Protein AF-A0A383V7M4-F1 (afdb_monomer)

Structure (mmCIF, N/CA/C/O backbone):
data_AF-A0A383V7M4-F1
#
_entry.id   AF-A0A383V7M4-F1
#
loop_
_atom_site.group_PDB
_atom_site.id
_atom_site.type_symbol
_atom_site.label_atom_id
_atom_site.label_alt_id
_atom_site.label_comp_id
_atom_site.label_asym_id
_atom_site.label_entity_id
_atom_site.label_seq_id
_atom_site.pdbx_PDB_ins_code
_atom_site.Cartn_x
_atom_site.Cartn_y
_atom_site.Cartn_z
_atom_site.occupancy
_atom_site.B_iso_or_equiv
_atom_site.auth_seq_id
_atom_site.auth_comp_id
_atom_site.auth_asym_id
_atom_site.auth_atom_id
_atom_site.pdbx_PDB_model_num
ATOM 1 N N . MET A 1 1 ? 9.114 -12.547 -59.312 1.00 49.41 1 MET A N 1
ATOM 2 C CA . MET A 1 1 ? 8.170 -13.626 -59.670 1.00 49.41 1 MET A CA 1
ATOM 3 C C . MET A 1 1 ? 8.653 -14.901 -58.997 1.00 49.41 1 MET A C 1
ATOM 5 O O . MET A 1 1 ? 9.829 -15.185 -59.150 1.00 49.41 1 MET A O 1
ATOM 9 N N . HIS A 1 2 ? 7.753 -15.608 -58.295 1.00 48.38 2 HIS A N 1
ATOM 10 C CA . HIS A 1 2 ? 7.959 -16.879 -57.560 1.00 48.38 2 HIS A CA 1
ATOM 11 C C . HIS A 1 2 ? 8.750 -16.694 -56.243 1.00 48.38 2 HIS A C 1
ATOM 13 O O . HIS A 1 2 ? 9.823 -16.117 -56.256 1.00 48.38 2 HIS A O 1
ATOM 19 N N . SER A 1 3 ? 8.261 -17.035 -55.049 1.00 57.56 3 SER A N 1
ATOM 20 C CA . SER A 1 3 ? 7.418 -18.175 -54.692 1.00 57.56 3 SER A CA 1
ATOM 21 C C . SER A 1 3 ? 6.367 -17.816 -53.641 1.00 57.56 3 SER A C 1
ATOM 23 O O . SER A 1 3 ? 6.667 -17.323 -52.557 1.00 57.56 3 SER A O 1
ATOM 25 N N . GLN A 1 4 ? 5.122 -18.107 -53.999 1.00 51.50 4 GLN A N 1
ATOM 26 C CA . GLN A 1 4 ? 4.011 -18.329 -53.090 1.00 51.50 4 GLN A CA 1
ATOM 27 C C . GLN A 1 4 ? 3.994 -19.807 -52.646 1.00 51.50 4 GLN A C 1
ATOM 29 O O . GLN A 1 4 ? 4.469 -20.667 -53.381 1.00 51.50 4 GLN A O 1
ATOM 34 N N . GLN A 1 5 ? 3.312 -20.055 -51.523 1.00 52.38 5 GLN A N 1
ATOM 35 C CA . GLN A 1 5 ? 2.615 -21.296 -51.135 1.00 52.38 5 GLN A CA 1
ATOM 36 C C . GLN A 1 5 ? 3.375 -22.443 -50.442 1.00 52.38 5 GLN A C 1
ATOM 38 O O . GLN A 1 5 ? 4.053 -23.252 -51.062 1.00 52.38 5 GLN A O 1
ATOM 43 N N . LEU A 1 6 ? 3.080 -22.555 -49.142 1.00 55.88 6 LEU A N 1
ATOM 44 C CA . LEU A 1 6 ? 2.851 -23.767 -48.331 1.00 55.88 6 LEU A CA 1
ATOM 45 C C . LEU A 1 6 ? 2.309 -23.222 -46.986 1.00 55.88 6 LEU A C 1
ATOM 47 O O . LEU A 1 6 ? 3.082 -22.711 -46.188 1.00 55.88 6 LEU A O 1
ATOM 51 N N . LEU A 1 7 ? 1.010 -23.003 -46.730 1.00 47.97 7 LEU A N 1
ATOM 52 C CA . LEU A 1 7 ? -0.135 -23.926 -46.698 1.00 47.97 7 LEU A CA 1
ATOM 53 C C . LEU A 1 7 ? 0.239 -25.289 -46.094 1.00 47.97 7 LEU A C 1
ATOM 55 O O . LEU A 1 7 ? 0.841 -26.101 -46.777 1.00 47.97 7 LEU A O 1
ATOM 59 N N . GLN A 1 8 ? -0.140 -25.552 -44.837 1.00 47.94 8 GLN A N 1
ATOM 60 C CA . GLN A 1 8 ? -1.271 -26.434 -44.495 1.00 47.94 8 GLN A CA 1
ATOM 61 C C . GLN A 1 8 ? -1.310 -26.809 -42.991 1.00 47.94 8 GLN A C 1
ATOM 63 O O . GLN A 1 8 ? -0.383 -27.388 -42.442 1.00 47.94 8 GLN A O 1
ATOM 68 N N . HIS A 1 9 ? -2.448 -26.472 -42.375 1.00 43.09 9 HIS A N 1
ATOM 69 C CA . HIS A 1 9 ? -3.274 -27.265 -41.449 1.00 43.09 9 HIS A CA 1
ATOM 70 C C . HIS A 1 9 ? -2.661 -28.077 -40.284 1.00 43.09 9 HIS A C 1
ATOM 72 O O . HIS A 1 9 ? -2.130 -29.163 -40.471 1.00 43.09 9 HIS A O 1
ATOM 78 N N . ALA A 1 10 ? -3.021 -27.669 -39.061 1.00 48.41 10 ALA A N 1
ATOM 79 C CA . ALA A 1 10 ? -3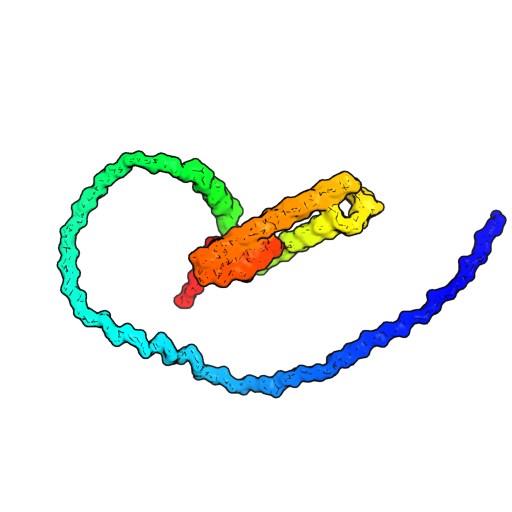.480 -28.560 -37.982 1.00 48.41 10 ALA A CA 1
ATOM 80 C C . ALA A 1 10 ? -4.447 -27.736 -37.102 1.00 48.41 10 ALA A C 1
ATOM 82 O O . ALA A 1 10 ? -4.028 -26.816 -36.413 1.00 48.41 10 ALA A O 1
ATOM 83 N N . SER A 1 11 ? -5.766 -27.757 -37.313 1.00 45.75 11 SER A N 1
ATOM 84 C CA . SER A 1 11 ? -6.738 -28.823 -37.021 1.00 45.75 11 SER A CA 1
ATOM 85 C C . SER A 1 11 ? -6.785 -29.245 -35.547 1.00 45.75 11 SER A C 1
ATOM 87 O O . SER A 1 11 ? -6.048 -30.121 -35.116 1.00 45.75 11 SER A O 1
ATOM 89 N N . LEU A 1 12 ? -7.737 -28.624 -34.840 1.00 48.88 12 LEU A N 1
ATOM 90 C CA . LEU A 1 12 ? -8.708 -29.235 -33.922 1.00 48.88 12 LEU A CA 1
ATOM 91 C C . LEU A 1 12 ? -8.171 -30.127 -32.789 1.00 48.88 12 LEU A C 1
ATOM 93 O O . LEU A 1 12 ? -7.963 -31.323 -32.948 1.00 48.88 12 LEU A O 1
ATOM 97 N N . GLY A 1 13 ? -8.140 -29.545 -31.589 1.00 44.34 13 GLY A N 1
ATOM 98 C CA . GLY A 1 13 ? -8.069 -30.257 -30.314 1.00 44.34 13 GLY A CA 1
ATOM 99 C C . GLY A 1 13 ? -8.991 -29.610 -29.284 1.00 44.34 13 GLY A C 1
ATOM 100 O O . GLY A 1 13 ? -8.535 -29.094 -28.271 1.00 44.34 13 GLY A O 1
ATOM 101 N N . GLY A 1 14 ? -10.292 -29.566 -29.579 1.00 50.94 14 GLY A N 1
ATOM 102 C CA . GLY A 1 14 ? -11.309 -29.177 -28.610 1.00 50.94 14 GLY A CA 1
ATOM 103 C C . GLY A 1 14 ? -11.521 -30.288 -27.586 1.00 50.94 14 GLY A C 1
ATOM 104 O O . GLY A 1 14 ? -12.147 -31.297 -27.894 1.00 50.94 14 GLY A O 1
ATOM 105 N N . THR A 1 15 ? -11.063 -30.082 -26.355 1.00 51.00 15 THR A N 1
ATOM 106 C CA . THR A 1 15 ? -11.54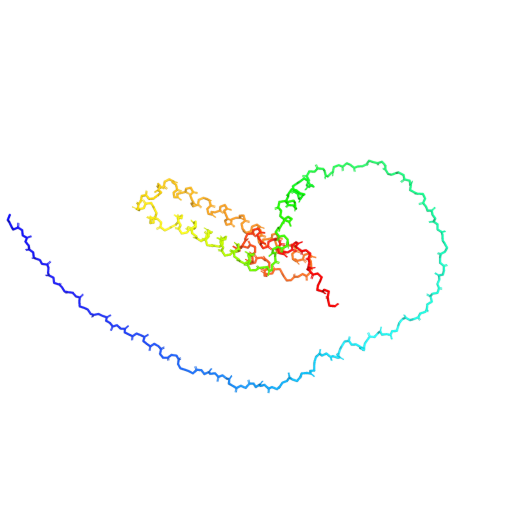8 -30.830 -25.190 1.00 51.00 15 THR A CA 1
ATOM 107 C C . THR A 1 15 ? -12.262 -29.874 -24.253 1.00 51.00 15 THR A C 1
ATOM 109 O O . THR A 1 15 ? -11.668 -29.190 -23.422 1.00 51.00 15 THR A O 1
ATOM 112 N N . SER A 1 16 ? -13.576 -29.840 -24.447 1.00 45.91 16 SER A N 1
ATOM 113 C CA . SER A 1 16 ? -14.574 -29.323 -23.524 1.00 45.91 16 SER A CA 1
ATOM 114 C C . SER A 1 16 ? -14.476 -30.077 -22.194 1.00 45.91 16 SER A C 1
ATOM 116 O O . SER A 1 16 ? -14.907 -31.224 -22.088 1.00 45.91 16 SER A O 1
ATOM 118 N N . LEU A 1 17 ? -13.893 -29.446 -21.175 1.00 48.06 17 LEU A N 1
ATOM 119 C CA . LEU A 1 17 ? -13.967 -29.908 -19.789 1.00 48.06 17 LEU A CA 1
ATOM 120 C C . LEU A 1 17 ? -15.090 -29.150 -19.078 1.00 48.06 17 LEU A C 1
ATOM 122 O O . LEU A 1 17 ? -14.868 -28.284 -18.236 1.00 48.06 17 LEU A O 1
ATOM 126 N N . THR A 1 18 ? -16.334 -29.485 -19.422 1.00 46.00 18 THR A N 1
ATOM 127 C CA . THR A 1 18 ? -17.495 -29.148 -18.595 1.00 46.00 18 THR A CA 1
ATOM 128 C C . THR A 1 18 ? -17.499 -30.049 -17.362 1.00 46.00 18 THR A C 1
ATOM 130 O O . THR A 1 18 ? -18.128 -31.110 -17.350 1.00 46.00 18 THR A O 1
ATOM 133 N N . CYS A 1 19 ? -16.796 -29.634 -16.310 1.00 44.38 19 CYS A N 1
ATOM 134 C CA . CYS A 1 19 ? -16.954 -30.226 -14.987 1.00 44.38 19 CYS A CA 1
ATOM 135 C C . CYS A 1 19 ? -18.317 -29.813 -14.416 1.00 44.38 19 CYS A C 1
ATOM 137 O O . CYS A 1 19 ? -18.496 -28.730 -13.860 1.00 44.38 19 CYS A O 1
ATOM 139 N N . LYS A 1 20 ? -19.294 -30.712 -14.568 1.00 48.34 20 LYS A N 1
ATOM 140 C CA . LYS A 1 20 ? -20.524 -30.755 -13.774 1.00 48.34 20 LYS A CA 1
ATOM 141 C C . LYS A 1 20 ? -20.155 -30.953 -12.299 1.00 48.34 20 LYS A C 1
ATOM 143 O O . LYS A 1 20 ? -20.115 -32.085 -11.826 1.00 48.34 20 LYS A O 1
ATOM 148 N N . LEU A 1 21 ? -19.943 -29.868 -11.558 1.00 48.81 21 LEU A N 1
ATOM 149 C CA . LEU A 1 21 ? -19.995 -29.908 -10.097 1.00 48.81 21 LEU A CA 1
ATOM 150 C C . LEU A 1 21 ? -21.454 -29.701 -9.672 1.00 48.81 21 LEU A C 1
ATOM 152 O O . LEU A 1 21 ? -21.944 -28.587 -9.502 1.00 48.81 21 LEU A O 1
ATOM 156 N N . LYS A 1 22 ? -22.183 -30.814 -9.612 1.00 48.28 22 LYS A N 1
ATOM 157 C CA . LYS A 1 22 ? -23.537 -30.904 -9.069 1.00 48.28 22 LYS A CA 1
ATOM 158 C C . LYS A 1 22 ? -23.417 -31.459 -7.646 1.00 48.28 22 LYS A C 1
ATOM 160 O O . LYS A 1 22 ? -22.695 -32.428 -7.459 1.00 48.28 22 LYS A O 1
ATOM 165 N N . GLN A 1 23 ? -24.226 -30.912 -6.733 1.00 46.19 23 GLN A N 1
ATOM 166 C CA . GLN A 1 23 ? -24.516 -31.400 -5.368 1.00 46.19 23 GLN A CA 1
ATOM 167 C C . GLN A 1 23 ? -23.463 -31.004 -4.311 1.00 46.19 23 GLN A C 1
ATOM 169 O O . GLN A 1 23 ? -22.275 -31.142 -4.530 1.00 46.19 23 GLN A O 1
ATOM 174 N N . SER A 1 24 ? -23.809 -30.493 -3.128 1.00 44.19 24 SER A N 1
ATOM 175 C CA . SER A 1 24 ? -25.078 -30.523 -2.400 1.00 44.19 24 SER A CA 1
ATOM 176 C C . SER A 1 24 ? -25.169 -29.321 -1.448 1.00 44.19 24 SER A C 1
ATOM 178 O O . SER A 1 24 ? -24.219 -29.003 -0.739 1.00 44.19 24 SER A O 1
ATOM 180 N N . LEU A 1 25 ? -26.322 -28.645 -1.444 1.00 49.50 25 LEU A N 1
ATOM 181 C CA . LEU A 1 25 ? -26.707 -27.718 -0.380 1.00 49.50 25 LEU A CA 1
ATOM 182 C C . LEU A 1 25 ? -27.212 -28.536 0.820 1.00 49.50 25 LEU A C 1
ATOM 184 O O . LEU A 1 25 ? -28.209 -29.247 0.658 1.00 49.50 25 LEU A O 1
ATOM 188 N N . PRO A 1 26 ? -26.653 -28.378 2.028 1.00 55.69 26 PRO A N 1
ATOM 189 C CA . PRO A 1 26 ? -27.382 -28.699 3.243 1.00 55.69 26 PRO A CA 1
ATOM 190 C C . PRO A 1 26 ? -28.413 -27.594 3.533 1.00 55.69 26 PRO A C 1
ATOM 192 O O . PRO A 1 26 ? -28.076 -26.472 3.904 1.00 55.69 26 PRO A O 1
ATOM 195 N N . LYS A 1 27 ? -29.698 -27.925 3.359 1.00 51.47 27 LYS A N 1
ATOM 196 C CA . LYS A 1 27 ? -30.826 -27.226 3.993 1.00 51.47 27 LYS A CA 1
ATOM 197 C C . LYS A 1 27 ? -31.059 -27.843 5.376 1.00 51.47 27 LYS A C 1
ATOM 199 O O . LYS A 1 27 ? -31.596 -28.941 5.439 1.00 51.47 27 LYS A O 1
ATOM 204 N N . ALA A 1 28 ? -30.680 -27.138 6.442 1.00 46.06 28 ALA A N 1
ATOM 205 C CA . ALA A 1 28 ? -31.204 -27.237 7.818 1.00 46.06 28 ALA A CA 1
ATOM 206 C C . ALA A 1 28 ? -30.350 -26.310 8.710 1.00 46.06 28 ALA A C 1
ATOM 208 O O . ALA A 1 28 ? -29.132 -26.357 8.625 1.00 46.06 28 ALA A O 1
ATOM 209 N N . GLY A 1 29 ? -30.860 -25.436 9.571 1.00 45.53 29 GLY A N 1
ATOM 210 C CA . GLY A 1 29 ? -32.229 -25.151 9.951 1.00 45.53 29 GLY A CA 1
ATOM 211 C C . GLY A 1 29 ? -32.288 -23.801 10.670 1.00 45.53 29 GLY A C 1
ATOM 212 O O . GLY A 1 29 ? -31.394 -23.422 11.426 1.00 45.53 29 GLY A O 1
ATOM 213 N N . THR A 1 30 ? -33.363 -23.072 10.408 1.00 53.50 30 THR A N 1
ATOM 214 C CA . THR A 1 30 ? -33.791 -21.907 11.174 1.00 53.50 30 THR A CA 1
ATOM 215 C C . THR A 1 30 ? -34.513 -22.413 12.417 1.00 53.50 30 THR A C 1
ATOM 217 O O . THR A 1 30 ? -35.693 -22.707 12.323 1.00 53.50 30 THR A O 1
ATOM 220 N N . THR A 1 31 ? -33.812 -22.532 13.549 1.00 50.41 31 THR A N 1
ATOM 221 C CA . THR A 1 31 ? -34.388 -22.487 14.913 1.00 50.41 31 THR A CA 1
ATOM 222 C C . THR A 1 31 ? -33.285 -22.639 15.962 1.00 50.41 31 THR A C 1
ATOM 224 O O . THR A 1 31 ? -32.945 -23.747 16.361 1.00 50.41 31 THR A O 1
ATOM 227 N N . ALA A 1 32 ? -32.740 -21.516 16.421 1.00 43.19 32 ALA A N 1
ATOM 228 C CA . ALA A 1 32 ? -32.157 -21.346 17.755 1.00 43.19 32 ALA A CA 1
ATOM 229 C C . ALA A 1 32 ? -32.056 -19.828 17.987 1.00 43.19 32 ALA A C 1
ATOM 231 O O . ALA A 1 32 ? -31.067 -19.185 17.660 1.00 43.19 32 ALA A O 1
ATOM 232 N N . VAL A 1 33 ? -33.166 -19.152 18.276 1.00 46.31 33 VAL A N 1
ATOM 233 C CA . VAL A 1 33 ? -33.690 -19.044 19.646 1.00 46.31 33 VAL A CA 1
ATOM 234 C C . VAL A 1 33 ? -32.574 -18.634 20.616 1.00 46.31 33 VAL A C 1
ATOM 236 O O . VAL A 1 33 ? -31.974 -19.442 21.308 1.00 46.31 33 VAL A O 1
ATOM 239 N N . HIS A 1 34 ? -32.279 -17.338 20.634 1.00 47.75 34 HIS A N 1
ATOM 240 C CA . HIS A 1 34 ? -32.618 -16.523 21.800 1.00 47.75 34 HIS A CA 1
ATOM 241 C C . HIS A 1 34 ? -32.234 -17.089 23.188 1.00 47.75 34 HIS A C 1
ATOM 243 O O . HIS A 1 34 ? -33.075 -17.107 24.073 1.00 47.75 34 HIS A O 1
ATOM 249 N N . GLN A 1 35 ? -30.987 -17.521 23.422 1.00 46.22 35 GLN A N 1
ATOM 250 C CA . GLN A 1 35 ? -30.483 -17.784 24.787 1.00 46.22 35 GLN A CA 1
ATOM 251 C C . GLN A 1 35 ? -28.964 -17.582 24.932 1.00 46.22 35 GLN A C 1
ATOM 253 O O . GLN A 1 35 ? -28.227 -18.496 25.292 1.00 46.22 35 GLN A O 1
ATOM 258 N N . ARG A 1 36 ? -28.457 -16.365 24.698 1.00 42.59 36 ARG A N 1
ATOM 259 C CA . ARG A 1 36 ? -27.116 -15.990 25.204 1.00 42.59 36 ARG A CA 1
ATOM 260 C C . ARG A 1 36 ? -26.988 -14.565 25.740 1.00 42.59 36 ARG A C 1
ATOM 262 O O . ARG A 1 36 ? -25.892 -14.087 25.993 1.00 42.59 36 ARG A O 1
ATOM 269 N N . THR A 1 37 ? -28.117 -13.938 26.037 1.00 47.34 37 THR A N 1
ATOM 270 C CA . THR A 1 37 ? -28.240 -12.750 26.885 1.00 47.34 37 THR A CA 1
ATOM 271 C C . THR A 1 37 ? -28.934 -13.176 28.175 1.00 47.34 37 THR A C 1
ATOM 273 O O . THR A 1 37 ? -30.157 -13.143 28.215 1.00 47.34 37 THR A O 1
ATOM 276 N N . ARG A 1 38 ? -28.180 -13.647 29.191 1.00 45.78 38 ARG A N 1
ATOM 277 C CA . ARG A 1 38 ? -28.577 -13.689 30.634 1.00 45.78 38 ARG A CA 1
ATOM 278 C C . ARG A 1 38 ? -27.656 -14.484 31.583 1.00 45.78 38 ARG A C 1
ATOM 280 O O . ARG A 1 38 ? -28.046 -14.712 32.719 1.00 45.78 38 ARG A O 1
ATOM 287 N N . ALA A 1 39 ? -26.435 -14.861 31.196 1.00 42.00 39 ALA A N 1
ATOM 288 C CA . ALA A 1 39 ? -25.557 -15.672 32.061 1.00 42.00 39 ALA A CA 1
ATOM 289 C C . ALA A 1 39 ? -24.265 -14.979 32.545 1.00 42.00 39 ALA A C 1
ATOM 291 O O . ALA A 1 39 ? -23.331 -15.662 32.939 1.00 42.00 39 ALA A O 1
ATOM 292 N N . VAL A 1 40 ? -24.204 -13.639 32.559 1.00 44.56 40 VAL A N 1
ATOM 293 C CA . VAL A 1 40 ? -23.159 -12.883 33.295 1.00 44.56 40 VAL A CA 1
ATOM 294 C C . VAL A 1 40 ? -23.778 -11.650 33.970 1.00 44.56 40 VAL A C 1
ATOM 296 O O . VAL A 1 40 ? -23.295 -10.530 33.857 1.00 44.56 40 VAL A O 1
ATOM 299 N N . ARG A 1 41 ? -24.928 -11.835 34.631 1.00 46.75 41 ARG A N 1
ATOM 300 C CA . ARG A 1 41 ? -25.561 -10.793 35.466 1.00 46.75 41 ARG A CA 1
ATOM 301 C C . ARG A 1 41 ? -25.899 -11.262 36.881 1.00 46.75 41 ARG A C 1
ATOM 303 O O . ARG A 1 41 ? -26.668 -10.608 37.570 1.00 46.75 41 ARG A O 1
ATOM 310 N N . VAL A 1 42 ? -25.327 -12.383 37.318 1.00 46.03 42 VAL A N 1
ATOM 311 C CA . VAL A 1 42 ? -25.504 -12.904 38.681 1.00 46.03 42 VAL A CA 1
ATOM 312 C C . VAL A 1 42 ? -24.178 -13.484 39.167 1.00 46.03 42 VAL A C 1
ATOM 314 O O . VAL A 1 42 ? -24.019 -14.686 39.329 1.00 46.03 42 VAL A O 1
ATOM 317 N N . ALA A 1 43 ? -23.186 -12.618 39.345 1.00 42.75 43 ALA A N 1
ATOM 318 C CA . ALA A 1 43 ? -22.040 -12.915 40.190 1.00 42.75 43 ALA A CA 1
ATOM 319 C C . ALA A 1 43 ? -21.487 -11.597 40.737 1.00 42.75 43 ALA A C 1
ATOM 321 O O . ALA A 1 43 ? -20.961 -10.776 39.993 1.00 42.75 43 ALA A O 1
ATOM 322 N N . ALA A 1 44 ? -21.619 -11.441 42.053 1.00 44.12 44 ALA A N 1
ATOM 323 C CA . ALA A 1 44 ? -20.915 -10.474 42.890 1.00 44.12 44 ALA A CA 1
ATOM 324 C C . ALA A 1 44 ? -21.405 -9.013 42.887 1.00 44.12 44 ALA A C 1
ATOM 326 O O . ALA A 1 44 ? -20.622 -8.070 42.949 1.00 44.12 44 ALA A O 1
ATOM 327 N N . GLU A 1 45 ? -22.719 -8.832 43.022 1.00 45.53 45 GLU A N 1
ATOM 328 C CA . GLU A 1 45 ? -23.245 -7.807 43.929 1.00 45.53 45 GLU A CA 1
ATOM 329 C C . GLU A 1 45 ? -22.978 -8.266 45.374 1.00 45.53 45 GLU A C 1
ATOM 331 O O . GLU A 1 45 ? -23.754 -9.041 45.930 1.00 45.53 45 GLU A O 1
ATOM 336 N N . LYS A 1 46 ? -21.834 -7.876 45.961 1.00 48.59 46 LYS A N 1
ATOM 337 C CA . LYS A 1 46 ? -21.608 -7.906 47.423 1.00 48.59 46 LYS A CA 1
ATOM 338 C C . LYS A 1 46 ? -20.313 -7.202 47.855 1.00 48.59 46 LYS A C 1
ATOM 340 O O . LYS A 1 46 ? -19.431 -7.828 48.421 1.00 48.59 46 LYS A O 1
ATOM 345 N N . VAL A 1 47 ? -20.215 -5.885 47.673 1.00 44.41 47 VAL A N 1
ATOM 346 C CA . VAL A 1 47 ? -19.385 -5.051 48.566 1.00 44.41 47 VAL A CA 1
ATOM 347 C C . VAL A 1 47 ? -20.089 -3.710 48.752 1.00 44.41 47 VAL A C 1
ATOM 349 O O . VAL A 1 47 ? -19.961 -2.795 47.944 1.00 44.41 47 VAL A O 1
ATOM 352 N N . LYS A 1 48 ? -20.880 -3.613 49.821 1.00 43.56 48 LYS A N 1
ATOM 353 C CA . LYS A 1 48 ? -21.457 -2.362 50.309 1.00 43.56 48 LYS A CA 1
ATOM 354 C C . LYS A 1 48 ? -20.882 -2.099 51.702 1.00 43.56 48 LYS A C 1
ATOM 356 O O . LYS A 1 48 ? -20.948 -2.969 52.561 1.00 43.56 48 LYS A O 1
ATOM 361 N N . VAL A 1 49 ? -20.454 -0.852 51.892 1.00 45.47 49 VAL A N 1
ATOM 362 C CA . VAL A 1 49 ? -20.314 -0.115 53.162 1.00 45.47 49 VAL A CA 1
ATOM 363 C C . VAL A 1 49 ? -19.049 -0.349 53.995 1.00 45.47 49 VAL A C 1
ATOM 365 O O . VAL A 1 49 ? -18.955 -1.272 54.793 1.00 45.47 49 VAL A O 1
ATOM 368 N N . THR A 1 50 ? -18.129 0.611 53.920 1.00 43.44 50 THR A N 1
ATOM 369 C CA . THR A 1 50 ? -17.778 1.575 54.996 1.00 43.44 50 THR A CA 1
ATOM 370 C C . THR A 1 50 ? -16.749 2.540 54.373 1.00 43.44 50 THR A C 1
ATOM 372 O O . THR A 1 50 ? -15.825 2.107 53.705 1.00 43.44 50 THR A O 1
ATOM 375 N N . GLY A 1 51 ? -16.920 3.861 54.341 1.00 43.03 51 GLY A N 1
ATOM 376 C CA . GLY A 1 51 ? -17.189 4.731 55.477 1.00 43.03 51 GLY A CA 1
ATOM 377 C C . GLY A 1 51 ? -15.864 5.253 56.042 1.00 43.03 51 GLY A C 1
ATOM 378 O O . GLY A 1 51 ? -15.484 4.842 57.128 1.00 43.03 51 GLY A O 1
ATOM 379 N N . ALA A 1 52 ? -15.148 6.122 55.316 1.00 42.62 52 ALA A N 1
ATOM 380 C CA . ALA A 1 52 ? -14.017 6.868 55.872 1.00 42.62 52 ALA A CA 1
ATOM 381 C C . ALA A 1 52 ? -13.830 8.210 55.151 1.00 42.62 52 ALA A C 1
ATOM 383 O O . ALA A 1 52 ? -13.254 8.313 54.070 1.00 42.62 52 ALA A O 1
ATOM 384 N N . THR A 1 53 ? -14.346 9.248 55.797 1.00 44.12 53 THR A N 1
ATOM 385 C CA . THR A 1 53 ? -14.051 10.659 55.569 1.00 44.12 53 THR A CA 1
ATOM 386 C C . THR A 1 53 ? -12.552 10.900 55.766 1.00 44.12 53 THR A C 1
ATOM 388 O O . THR A 1 53 ? -12.079 10.881 56.900 1.00 44.12 53 THR A O 1
ATOM 391 N N . VAL A 1 54 ? -11.796 11.155 54.693 1.00 45.62 54 VAL A N 1
ATOM 392 C CA . VAL A 1 54 ? -10.410 11.639 54.800 1.00 45.62 54 VAL A CA 1
ATOM 393 C C . VAL A 1 54 ? -10.351 13.102 54.388 1.00 45.62 54 VAL A C 1
ATOM 395 O O . VAL A 1 54 ? -10.616 13.503 53.258 1.00 45.62 54 VAL A O 1
ATOM 398 N N . LYS A 1 55 ? -10.033 13.893 55.405 1.00 43.81 55 LYS A N 1
ATOM 399 C CA . LYS A 1 55 ? -9.864 15.335 55.447 1.00 43.81 55 LYS A CA 1
ATOM 400 C C . LYS A 1 55 ? -8.525 15.702 54.794 1.00 43.81 55 LYS A C 1
ATOM 402 O O . LYS A 1 55 ? -7.494 15.182 55.194 1.00 43.81 55 LYS A O 1
ATOM 407 N N . SER A 1 56 ? -8.573 16.629 53.838 1.00 46.94 56 SER A N 1
ATOM 408 C CA . SER A 1 56 ? -7.583 17.685 53.568 1.00 46.94 56 SER A CA 1
ATOM 409 C C . SER A 1 56 ? -6.098 17.373 53.808 1.00 46.94 56 SER A C 1
ATOM 411 O O . SER A 1 56 ? -5.636 17.409 54.944 1.00 46.94 56 SER A O 1
ATOM 413 N N . THR A 1 57 ? -5.293 17.342 52.742 1.00 48.62 57 THR A N 1
ATOM 414 C CA . THR A 1 57 ? -3.974 18.000 52.771 1.00 48.62 57 THR A CA 1
ATOM 415 C C . THR A 1 57 ? -3.647 18.562 51.390 1.00 48.62 57 THR A C 1
ATOM 417 O O . THR A 1 57 ? -3.342 17.848 50.439 1.00 48.62 57 THR A O 1
ATOM 420 N N . ARG A 1 58 ? -3.763 19.886 51.297 1.00 49.50 58 ARG A N 1
ATOM 421 C CA . ARG A 1 58 ? -3.304 20.731 50.199 1.00 49.50 58 ARG A CA 1
ATOM 422 C C . ARG A 1 58 ? -1.77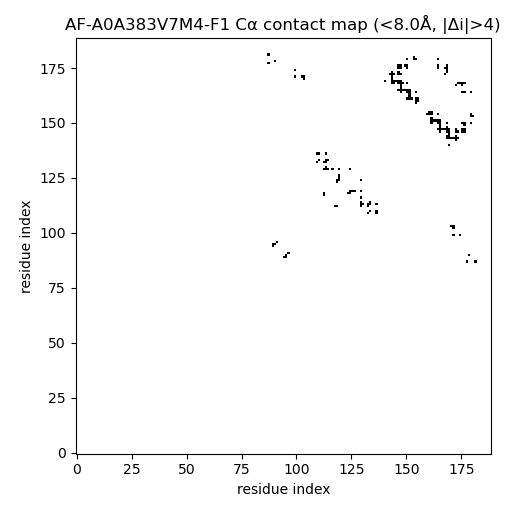6 20.774 50.280 1.00 49.50 58 ARG A C 1
ATOM 424 O O . ARG A 1 58 ? -1.231 21.550 51.057 1.00 49.50 58 ARG A O 1
ATOM 431 N N . THR A 1 59 ? -1.098 19.909 49.533 1.00 49.16 59 THR A N 1
ATOM 432 C CA . THR A 1 59 ? 0.370 19.892 49.477 1.00 49.16 59 THR A CA 1
ATOM 433 C C . THR A 1 59 ? 0.841 20.726 48.296 1.00 49.16 59 THR A C 1
ATOM 435 O O . THR A 1 59 ? 0.508 20.451 47.145 1.00 49.16 59 THR A O 1
ATOM 438 N N . SER A 1 60 ? 1.598 21.767 48.631 1.00 45.22 60 SER A N 1
ATOM 439 C CA . SER A 1 60 ? 2.384 22.636 47.765 1.00 45.22 60 SER A CA 1
ATOM 440 C C . SER A 1 60 ? 2.884 21.972 46.484 1.00 45.22 60 SER A C 1
ATOM 442 O O . SER A 1 60 ? 3.668 21.023 46.527 1.00 45.22 60 SER A O 1
ATOM 444 N N . GLN A 1 61 ? 2.536 22.578 45.347 1.00 43.62 61 GLN A N 1
ATOM 445 C CA . GLN A 1 61 ? 3.343 22.517 44.133 1.00 43.62 61 GLN A CA 1
ATOM 446 C C . GLN A 1 61 ? 4.718 23.121 44.444 1.00 43.62 61 GLN A C 1
ATOM 448 O O . GLN A 1 61 ? 4.926 24.331 44.398 1.00 43.62 61 GLN A O 1
ATOM 453 N N . LYS A 1 62 ? 5.653 22.250 44.822 1.00 49.88 62 LYS A N 1
ATOM 454 C CA . LYS A 1 62 ? 7.081 22.535 44.848 1.00 49.88 62 LYS A CA 1
ATOM 455 C C . LYS A 1 62 ? 7.603 22.300 43.436 1.00 49.88 62 LYS A C 1
ATOM 457 O O . LYS A 1 62 ? 7.495 21.196 42.909 1.00 49.88 62 LYS A O 1
ATOM 462 N N . ALA A 1 63 ? 8.122 23.369 42.844 1.00 47.69 63 ALA A N 1
ATOM 463 C CA . ALA A 1 63 ? 8.807 23.381 41.564 1.00 47.69 63 ALA A CA 1
ATOM 464 C C . ALA A 1 63 ? 9.788 22.202 41.433 1.00 47.69 63 ALA A C 1
ATOM 466 O O . ALA A 1 63 ? 10.651 22.014 42.293 1.00 47.69 63 ALA A O 1
ATOM 467 N N . GLN A 1 64 ? 9.664 21.440 40.345 1.00 40.47 64 GLN A N 1
ATOM 468 C CA . GLN A 1 64 ? 10.742 20.585 39.860 1.00 40.47 64 GLN A CA 1
ATOM 469 C C . GLN A 1 64 ? 11.601 21.383 38.870 1.00 40.47 64 GLN A C 1
ATOM 471 O O . GLN A 1 64 ? 11.075 21.854 37.859 1.00 40.47 64 GLN A O 1
ATOM 476 N N . PRO A 1 65 ? 12.912 21.529 39.126 1.00 50.03 65 PRO A N 1
ATOM 477 C CA . PRO A 1 65 ? 13.874 21.939 38.121 1.00 50.03 65 PRO A CA 1
ATOM 478 C C . PRO A 1 65 ? 14.403 20.707 37.365 1.00 50.03 65 PRO A C 1
ATOM 480 O O . PRO A 1 65 ? 14.793 19.719 37.976 1.00 50.03 65 PRO A O 1
ATOM 483 N N . GLY A 1 66 ? 14.449 20.812 36.035 1.00 50.41 66 GLY A N 1
ATOM 484 C CA . GLY A 1 66 ? 15.473 20.197 35.180 1.00 50.41 66 GLY A CA 1
ATOM 485 C C . GLY A 1 66 ? 15.513 18.669 35.027 1.00 50.41 66 GLY A C 1
ATOM 486 O O . GLY A 1 66 ? 16.111 17.963 35.826 1.00 50.41 66 GLY A O 1
ATOM 487 N N . SER A 1 67 ? 15.031 18.181 33.886 1.00 41.47 67 SER A N 1
ATOM 488 C CA . SER A 1 67 ? 15.734 17.231 32.997 1.00 41.47 67 SER A CA 1
ATOM 489 C C . SER A 1 67 ? 14.929 17.214 31.688 1.00 41.47 67 SER A C 1
ATOM 491 O O . SER A 1 67 ? 13.719 17.048 31.699 1.00 41.47 67 SER A O 1
ATOM 493 N N . GLY A 1 68 ? 15.456 17.656 30.550 1.00 41.50 68 GLY A N 1
ATOM 494 C CA . GLY A 1 68 ? 16.588 17.043 29.873 1.00 41.50 68 GLY A CA 1
ATOM 495 C C . GLY A 1 68 ? 16.047 16.017 28.872 1.00 41.50 68 GLY A C 1
ATOM 496 O O . GLY A 1 68 ? 15.629 14.938 29.267 1.00 41.50 68 GLY A O 1
ATOM 497 N N . SER A 1 69 ? 16.061 16.383 27.585 1.00 44.25 69 SER A N 1
ATOM 498 C CA . SER A 1 69 ? 15.953 15.510 26.399 1.00 44.25 69 SER A CA 1
ATOM 499 C C . SER A 1 69 ? 14.668 14.687 26.167 1.00 44.25 69 SER A C 1
ATOM 501 O O . SER A 1 69 ? 14.573 13.533 26.566 1.00 44.25 69 SER A O 1
ATOM 503 N N . SER A 1 70 ? 13.736 15.226 25.369 1.00 43.94 70 SER A N 1
ATOM 504 C CA . SER A 1 70 ? 12.904 14.441 24.421 1.00 43.94 70 SER A CA 1
ATOM 505 C C . SER A 1 70 ? 12.269 15.333 23.333 1.00 43.94 70 SER A C 1
ATOM 507 O O . SER A 1 70 ? 11.108 15.204 22.965 1.00 43.94 70 SER A O 1
ATOM 509 N N . SER A 1 71 ? 13.030 16.288 22.794 1.00 42.62 71 SER A N 1
ATOM 510 C CA . SER A 1 71 ? 12.540 17.325 21.871 1.00 42.62 71 SER A CA 1
ATOM 511 C C . SER A 1 71 ? 12.769 17.016 20.382 1.00 42.62 71 SER A C 1
ATOM 513 O O . SER A 1 71 ? 13.056 17.926 19.607 1.00 42.62 71 SER A O 1
ATOM 515 N N . SER A 1 72 ? 12.661 15.754 19.950 1.00 47.84 72 SER A N 1
ATOM 516 C CA . SER A 1 72 ? 12.837 15.413 18.520 1.00 47.84 72 SER A CA 1
ATOM 517 C C . SER A 1 72 ? 11.804 14.450 17.930 1.00 47.84 72 SER A C 1
ATOM 519 O O . SER A 1 72 ? 11.672 14.400 16.712 1.00 47.84 72 SER A O 1
ATOM 521 N N . SER A 1 73 ? 11.002 13.749 18.737 1.00 50.72 73 SER A N 1
ATOM 522 C CA . SER A 1 73 ? 9.944 12.849 18.236 1.00 50.72 73 SER A CA 1
ATOM 523 C C . SER A 1 73 ? 8.566 13.516 18.107 1.00 50.72 73 SER A C 1
ATOM 525 O O . SER A 1 73 ? 7.734 13.070 17.316 1.00 50.72 73 SER A O 1
ATOM 527 N N . SER A 1 74 ? 8.323 14.619 18.825 1.00 56.09 74 SER A N 1
ATOM 528 C CA . SER A 1 74 ? 7.046 15.349 18.802 1.00 56.09 74 SER A CA 1
ATOM 529 C C . SER A 1 74 ? 6.786 16.072 17.477 1.00 56.09 74 SER A C 1
ATOM 531 O O . SER A 1 74 ? 5.639 16.173 17.045 1.00 56.09 74 SER A O 1
ATOM 533 N N . GLY A 1 75 ? 7.838 16.526 16.790 1.00 62.44 75 GLY A N 1
ATOM 534 C CA . GLY A 1 75 ? 7.719 17.210 15.501 1.00 62.44 75 GLY A CA 1
ATOM 535 C C . GLY A 1 75 ? 7.158 16.297 14.413 1.00 62.44 75 GLY A C 1
ATOM 536 O O . GLY A 1 75 ? 6.169 16.647 13.773 1.00 62.44 75 GLY A O 1
ATOM 537 N N . VAL A 1 76 ? 7.737 15.101 14.269 1.00 64.75 76 VAL A N 1
ATOM 538 C CA . VAL A 1 76 ? 7.345 14.126 13.242 1.00 64.75 76 VAL A CA 1
ATOM 539 C C . VAL A 1 76 ? 5.933 13.617 13.512 1.00 64.75 76 VAL A C 1
ATOM 541 O O . VAL A 1 76 ? 5.075 13.739 12.647 1.00 64.75 76 VAL A O 1
ATOM 544 N N . LEU A 1 77 ? 5.639 13.157 14.732 1.00 62.56 77 LEU A N 1
ATOM 545 C CA . LEU A 1 77 ? 4.292 12.691 15.074 1.00 62.56 77 LEU A CA 1
ATOM 546 C C . LEU A 1 77 ? 3.239 13.801 14.949 1.00 62.56 77 LEU A C 1
ATOM 548 O O . LEU A 1 77 ? 2.145 13.524 14.468 1.00 62.56 77 LEU A O 1
ATOM 552 N N . SER A 1 78 ? 3.548 15.059 15.297 1.00 67.69 78 SER A N 1
ATOM 553 C CA . SER A 1 78 ? 2.591 16.162 15.104 1.00 67.69 78 SER A CA 1
ATOM 554 C C . SER A 1 78 ? 2.401 16.539 13.632 1.00 67.69 78 SER A C 1
ATOM 556 O O . SER A 1 78 ? 1.288 16.880 13.236 1.00 67.69 78 SER A O 1
ATOM 558 N N . ALA A 1 79 ? 3.453 16.450 12.809 1.00 71.25 79 ALA A N 1
ATOM 559 C CA . ALA A 1 79 ? 3.372 16.687 11.371 1.00 71.25 79 ALA A CA 1
ATOM 560 C C . ALA A 1 79 ? 2.547 15.594 10.684 1.00 71.25 79 ALA A C 1
ATOM 562 O O . ALA A 1 79 ? 1.655 15.912 9.901 1.00 71.25 79 ALA A O 1
ATOM 563 N N . PHE A 1 80 ? 2.767 14.329 11.051 1.00 65.94 80 PHE A N 1
ATOM 564 C CA . PHE A 1 80 ? 1.914 13.214 10.646 1.00 65.94 80 PHE A CA 1
ATOM 565 C C . PHE A 1 80 ? 0.468 13.453 11.098 1.00 65.94 80 PHE A C 1
ATOM 567 O O . PHE A 1 80 ? -0.446 13.446 10.283 1.00 65.94 80 PHE A O 1
ATOM 574 N N . ASN A 1 81 ? 0.228 13.793 12.361 1.00 69.00 81 ASN A N 1
ATOM 575 C CA . ASN A 1 81 ? -1.140 14.005 12.829 1.00 69.00 81 ASN A CA 1
ATOM 576 C C . ASN A 1 81 ? -1.844 15.176 12.104 1.00 69.00 81 ASN A C 1
ATOM 578 O O . ASN A 1 81 ? -3.035 15.106 11.818 1.00 69.00 81 ASN A O 1
ATOM 582 N N . LYS A 1 82 ? -1.112 16.233 11.721 1.00 73.50 82 LYS A N 1
ATOM 583 C CA . LYS A 1 82 ? -1.648 17.339 10.906 1.00 73.50 82 LYS A CA 1
ATOM 584 C C . LYS A 1 82 ? -1.935 16.941 9.461 1.00 73.50 82 LYS A C 1
ATOM 586 O O . LYS A 1 82 ? -2.967 17.343 8.933 1.00 73.50 82 LYS A O 1
ATOM 591 N N . LEU A 1 83 ? -1.045 16.174 8.831 1.00 70.12 83 LEU A N 1
ATOM 592 C CA . LEU A 1 83 ? -1.204 15.751 7.438 1.00 70.12 83 LEU A CA 1
ATOM 593 C C . LEU A 1 83 ? -2.403 14.801 7.271 1.00 70.12 83 LEU A C 1
ATOM 595 O O . LEU A 1 83 ? -3.062 14.814 6.237 1.00 70.12 83 LEU A O 1
ATOM 599 N N . TYR A 1 84 ? -2.707 14.019 8.310 1.00 66.25 84 TYR A N 1
ATOM 600 C CA . TYR A 1 84 ? -3.729 12.973 8.267 1.00 66.25 84 TYR A CA 1
ATOM 601 C C . TYR A 1 84 ? -4.997 13.275 9.083 1.00 66.25 84 TYR A C 1
ATOM 603 O O . TYR A 1 84 ? -5.990 12.565 8.952 1.00 66.25 84 TYR A O 1
ATOM 611 N N . SER A 1 85 ? -5.022 14.382 9.829 1.00 70.88 85 SER A N 1
ATOM 612 C CA . SER A 1 85 ? -6.225 14.978 10.431 1.00 70.88 85 SER A CA 1
ATOM 613 C C . SER A 1 85 ? -7.470 14.966 9.518 1.00 70.88 85 SER A C 1
ATOM 615 O O . SER A 1 85 ? -8.514 14.486 9.970 1.00 70.88 85 SER A O 1
ATOM 617 N N . PRO A 1 86 ? -7.406 15.399 8.237 1.00 73.69 86 PRO A N 1
ATOM 618 C CA . PRO A 1 86 ? -8.587 15.387 7.370 1.00 73.69 86 PRO A CA 1
ATOM 619 C C . PRO A 1 86 ? -9.070 13.974 7.020 1.00 73.69 86 PRO A C 1
ATOM 621 O O . PRO A 1 86 ? -10.243 13.795 6.710 1.00 73.69 86 PRO A O 1
ATOM 624 N N . LEU A 1 87 ? -8.199 12.963 7.087 1.00 70.69 87 LEU A N 1
ATOM 625 C CA . LEU A 1 87 ? -8.534 11.584 6.729 1.00 70.69 87 LEU A CA 1
ATOM 626 C C . LEU A 1 87 ? -9.295 10.857 7.842 1.00 70.69 87 LEU A C 1
ATOM 628 O O . LEU A 1 87 ? -10.028 9.918 7.543 1.00 70.69 87 LEU A O 1
ATOM 632 N N . ASN A 1 88 ? -9.205 11.318 9.094 1.00 73.19 88 ASN A N 1
ATOM 633 C CA . ASN A 1 88 ? -9.931 10.712 10.215 1.00 73.19 88 ASN A CA 1
ATOM 634 C C . ASN A 1 88 ? -11.454 10.754 10.022 1.00 73.19 88 ASN A C 1
ATOM 636 O O . ASN A 1 88 ? -12.137 9.806 10.392 1.00 73.19 88 ASN A O 1
ATOM 640 N N . GLY A 1 89 ? -11.982 11.814 9.401 1.00 75.25 89 GLY A N 1
ATOM 641 C CA . GLY A 1 89 ? -13.409 11.917 9.074 1.00 75.25 89 GLY A CA 1
ATOM 642 C C . GLY A 1 89 ? -13.837 11.076 7.867 1.00 75.25 89 GLY A C 1
ATOM 643 O O . GLY A 1 89 ? -15.029 10.918 7.625 1.00 75.25 89 GLY A O 1
ATOM 644 N N . LEU A 1 90 ? -12.879 10.550 7.097 1.00 80.69 90 LEU A N 1
ATOM 645 C CA . LEU A 1 90 ? -13.147 9.726 5.921 1.00 80.69 90 LEU A CA 1
ATOM 646 C C . LEU A 1 90 ? -13.136 8.231 6.249 1.00 80.69 90 LEU A C 1
ATOM 648 O O . LEU A 1 90 ? -13.722 7.461 5.487 1.00 80.69 90 LEU A O 1
ATOM 652 N N . VAL A 1 91 ? -12.504 7.803 7.344 1.00 80.62 91 VAL A N 1
ATOM 653 C CA . VAL A 1 91 ? -12.465 6.386 7.737 1.00 80.62 91 VAL A CA 1
ATOM 654 C C . VAL A 1 91 ? -13.893 5.843 7.861 1.00 80.62 91 VAL A C 1
ATOM 656 O O . VAL A 1 91 ? -14.735 6.418 8.543 1.00 80.62 91 VAL A O 1
ATOM 659 N N . GLY A 1 92 ? -14.178 4.743 7.159 1.00 80.00 92 GLY A N 1
ATOM 660 C CA . GLY A 1 92 ? -15.514 4.133 7.105 1.00 80.00 92 GLY A CA 1
ATOM 661 C C . GLY A 1 92 ? -16.450 4.694 6.025 1.00 80.00 92 GLY A C 1
ATOM 662 O O . GLY A 1 92 ? -17.527 4.142 5.814 1.00 80.00 92 GLY A O 1
ATOM 663 N N . THR A 1 93 ? -16.050 5.736 5.291 1.00 86.62 93 THR A N 1
ATOM 664 C CA . THR A 1 93 ? -16.822 6.249 4.146 1.00 86.62 93 THR 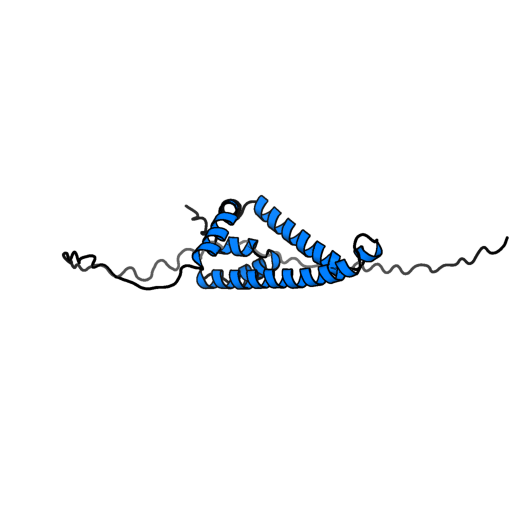A CA 1
ATOM 665 C C . THR A 1 93 ? -16.523 5.470 2.853 1.00 86.62 93 THR A C 1
ATOM 667 O O . THR A 1 93 ? -15.422 4.931 2.694 1.00 86.62 93 THR A O 1
ATOM 670 N N . PRO A 1 94 ? -17.440 5.465 1.862 1.00 87.19 94 PRO A N 1
ATOM 671 C CA . PRO A 1 94 ? -17.173 4.883 0.542 1.00 87.19 94 PRO A CA 1
ATOM 672 C C . PRO A 1 94 ? -15.963 5.508 -0.168 1.00 87.19 94 PRO A C 1
ATOM 674 O O . PRO A 1 94 ? -15.278 4.837 -0.935 1.00 87.19 94 PRO A O 1
ATOM 677 N N . ILE A 1 95 ? -15.670 6.783 0.112 1.00 88.56 95 ILE A N 1
ATOM 678 C CA . ILE A 1 95 ? -14.514 7.496 -0.448 1.00 88.56 95 ILE A CA 1
ATOM 679 C C . ILE A 1 95 ? -13.214 6.862 0.046 1.00 88.56 95 ILE A C 1
ATOM 681 O O . ILE A 1 95 ? -12.298 6.636 -0.740 1.00 88.56 95 ILE A O 1
ATOM 685 N N . TYR A 1 96 ? -13.142 6.529 1.333 1.00 85.94 96 TYR A N 1
ATOM 686 C CA . TYR A 1 96 ? -11.966 5.892 1.914 1.00 85.94 96 TYR A CA 1
ATOM 687 C C . TYR A 1 96 ? -11.732 4.483 1.362 1.00 85.94 96 TYR A C 1
ATOM 689 O O . TYR A 1 96 ? -10.598 4.127 1.047 1.00 85.94 96 TYR A O 1
ATOM 697 N N . PHE A 1 97 ? -12.802 3.718 1.133 1.00 87.81 97 PHE A N 1
ATOM 698 C CA . PHE A 1 97 ? -12.701 2.453 0.403 1.00 87.81 97 PHE A CA 1
ATOM 699 C C . PHE A 1 97 ? -12.192 2.656 -1.035 1.00 87.81 97 PHE A C 1
ATOM 701 O O . PHE A 1 97 ? -11.334 1.911 -1.507 1.00 87.81 97 PHE A O 1
ATOM 708 N N . GLY A 1 98 ? -12.654 3.710 -1.715 1.00 91.31 98 GLY A N 1
ATOM 709 C CA . GLY A 1 98 ? -12.133 4.109 -3.024 1.00 91.31 98 GLY A CA 1
ATOM 710 C C . GLY A 1 98 ? -10.631 4.408 -3.000 1.00 91.31 98 GLY A C 1
ATOM 711 O O . GLY A 1 98 ? -9.907 3.949 -3.880 1.00 91.31 98 GLY A O 1
ATOM 712 N N . LEU A 1 99 ? -10.139 5.102 -1.969 1.00 90.38 99 LEU A N 1
ATOM 713 C CA . LEU A 1 99 ? -8.707 5.375 -1.796 1.00 90.38 99 LEU A CA 1
ATOM 714 C C . LEU A 1 99 ? -7.892 4.089 -1.596 1.00 90.38 99 LEU A C 1
ATOM 716 O O . LEU A 1 99 ? -6.845 3.939 -2.224 1.00 90.38 99 LEU A O 1
ATOM 720 N N . GLN A 1 100 ? -8.389 3.145 -0.790 1.00 89.88 100 GLN A N 1
ATOM 721 C CA . GLN A 1 100 ? -7.757 1.831 -0.612 1.00 89.88 100 GLN A CA 1
ATOM 722 C C . GLN A 1 100 ? -7.665 1.055 -1.935 1.00 89.88 100 GLN A C 1
ATOM 724 O O . GLN A 1 100 ? -6.633 0.454 -2.235 1.00 89.88 100 GLN A O 1
ATOM 729 N N . LEU A 1 101 ? -8.720 1.094 -2.757 1.00 92.56 101 LEU A N 1
ATOM 730 C CA . LEU A 1 101 ? -8.714 0.464 -4.078 1.00 92.56 101 LEU A CA 1
ATOM 731 C C . LEU A 1 101 ? -7.735 1.135 -5.040 1.00 92.56 101 LEU A C 1
ATOM 733 O O . LEU A 1 101 ? -6.990 0.437 -5.723 1.00 92.56 101 LEU A O 1
ATOM 737 N N . VAL A 1 102 ? -7.711 2.468 -5.090 1.00 92.94 102 VAL A N 1
ATOM 738 C CA . VAL A 1 102 ? -6.776 3.216 -5.943 1.00 92.94 102 VAL A CA 1
ATOM 739 C C . VAL A 1 102 ? -5.333 2.894 -5.565 1.00 92.94 102 VAL A C 1
ATOM 741 O O . VAL A 1 102 ? -4.527 2.597 -6.444 1.00 92.94 102 VAL A O 1
ATOM 744 N N . GLU A 1 103 ? -5.006 2.878 -4.272 1.00 91.88 103 GLU A N 1
ATOM 745 C CA . GLU A 1 103 ? -3.672 2.503 -3.800 1.00 91.88 103 GLU A CA 1
ATOM 746 C C . GLU A 1 103 ? -3.298 1.075 -4.220 1.00 91.88 103 GLU A C 1
ATOM 748 O O . GLU A 1 103 ? -2.180 0.835 -4.688 1.00 91.88 103 GLU A O 1
ATOM 753 N N . LEU A 1 104 ? -4.227 0.126 -4.075 1.00 92.19 104 LEU A N 1
ATOM 754 C CA . LEU A 1 104 ? -4.003 -1.264 -4.457 1.00 92.19 104 LEU A CA 1
ATOM 755 C C . LEU A 1 104 ? -3.764 -1.392 -5.966 1.00 92.19 104 LEU A C 1
ATOM 757 O O . LEU A 1 104 ? -2.800 -2.036 -6.373 1.00 92.19 104 LEU A O 1
ATOM 761 N N . VAL A 1 105 ? -4.594 -0.747 -6.789 1.00 95.00 105 VAL A N 1
ATOM 762 C CA . VAL A 1 105 ? -4.469 -0.758 -8.255 1.00 95.00 105 VAL A CA 1
ATOM 763 C C . VAL A 1 105 ? -3.150 -0.132 -8.696 1.00 95.00 105 VAL A C 1
ATOM 765 O O . VAL A 1 105 ? -2.464 -0.710 -9.534 1.00 95.00 105 VAL A O 1
ATOM 768 N N . ILE A 1 106 ? -2.751 0.999 -8.107 1.00 93.12 106 ILE A N 1
ATOM 769 C CA . ILE A 1 106 ? -1.456 1.629 -8.397 1.00 93.12 106 ILE A CA 1
ATOM 770 C C . ILE A 1 106 ? -0.311 0.696 -8.001 1.00 93.12 106 ILE A C 1
ATOM 772 O O . ILE A 1 106 ? 0.610 0.493 -8.785 1.00 93.12 106 ILE A O 1
ATOM 776 N N . THR A 1 107 ? -0.373 0.095 -6.809 1.00 92.69 107 THR A N 1
ATOM 777 C CA . THR A 1 107 ? 0.667 -0.827 -6.327 1.00 92.69 107 THR A CA 1
ATOM 778 C C . THR A 1 107 ? 0.821 -2.011 -7.282 1.00 92.69 107 THR A C 1
ATOM 780 O O . THR A 1 107 ? 1.929 -2.304 -7.723 1.00 92.69 107 THR A O 1
ATOM 783 N N . VAL A 1 108 ? -0.286 -2.665 -7.641 1.00 93.88 108 VAL A N 1
ATOM 784 C CA . VAL A 1 108 ? -0.283 -3.801 -8.572 1.00 93.88 108 VAL A CA 1
ATOM 785 C C . VAL A 1 108 ? 0.181 -3.370 -9.962 1.00 93.88 108 VAL A C 1
ATOM 787 O O . VAL A 1 108 ? 0.984 -4.073 -10.562 1.00 93.88 108 VAL A O 1
ATOM 790 N N . GLY A 1 109 ? -0.248 -2.204 -10.449 1.00 93.12 109 GLY A N 1
ATOM 791 C CA . GLY A 1 109 ? 0.172 -1.666 -11.743 1.00 93.12 109 GLY A CA 1
ATOM 792 C C . GLY A 1 109 ? 1.668 -1.355 -11.812 1.00 93.12 109 GLY A C 1
ATOM 793 O O . GLY A 1 109 ? 2.299 -1.632 -12.824 1.00 93.12 109 GLY A O 1
ATOM 794 N N . ILE A 1 110 ? 2.268 -0.843 -10.733 1.00 92.38 110 ILE A N 1
ATOM 795 C CA . ILE A 1 110 ? 3.723 -0.627 -10.663 1.00 92.38 110 ILE A CA 1
ATOM 796 C C . ILE A 1 110 ? 4.466 -1.967 -10.664 1.00 92.38 110 ILE A C 1
ATOM 798 O O . ILE A 1 110 ? 5.476 -2.103 -11.350 1.00 92.38 110 ILE A O 1
ATOM 802 N N . VAL A 1 111 ? 3.974 -2.959 -9.915 1.00 94.06 111 VAL A N 1
ATOM 803 C CA . VAL A 1 111 ? 4.565 -4.308 -9.894 1.00 94.06 111 VAL A CA 1
ATOM 804 C C . VAL A 1 111 ? 4.485 -4.952 -11.279 1.00 94.06 111 VAL A C 1
ATOM 806 O O . VAL A 1 111 ? 5.482 -5.486 -11.758 1.00 94.06 111 VAL A O 1
ATOM 809 N N . ASP A 1 112 ? 3.334 -4.853 -11.941 1.00 92.81 112 ASP A N 1
ATOM 810 C CA . ASP A 1 112 ? 3.150 -5.316 -13.316 1.00 92.81 112 ASP A CA 1
ATOM 811 C C . ASP A 1 112 ? 4.110 -4.603 -14.277 1.00 92.81 112 ASP A C 1
ATOM 813 O O . ASP A 1 112 ? 4.819 -5.253 -15.048 1.00 92.81 112 ASP A O 1
ATOM 817 N N . ALA A 1 113 ? 4.230 -3.279 -14.162 1.00 90.88 113 ALA A N 1
ATOM 818 C CA . ALA A 1 113 ? 5.137 -2.492 -14.987 1.00 90.88 113 ALA A CA 1
ATOM 819 C C . ALA A 1 113 ? 6.617 -2.846 -14.785 1.00 90.88 113 ALA A C 1
ATOM 821 O O . ALA A 1 113 ? 7.400 -2.777 -15.731 1.00 90.88 113 ALA A O 1
ATOM 822 N N . ALA A 1 114 ? 6.996 -3.249 -13.572 1.00 92.25 114 ALA A N 1
ATOM 823 C CA . ALA A 1 114 ? 8.373 -3.578 -13.224 1.00 92.25 114 ALA A CA 1
ATOM 824 C C . ALA A 1 114 ? 8.810 -4.985 -13.669 1.00 92.25 114 ALA A C 1
ATOM 826 O O . ALA A 1 114 ? 10.002 -5.198 -13.893 1.00 92.25 114 ALA A O 1
ATOM 827 N N . TYR A 1 115 ? 7.882 -5.947 -13.759 1.00 91.50 115 TYR A N 1
ATOM 828 C CA . TYR A 1 115 ? 8.218 -7.364 -13.972 1.00 91.50 115 TYR A CA 1
ATOM 829 C C . TYR A 1 115 ? 7.651 -7.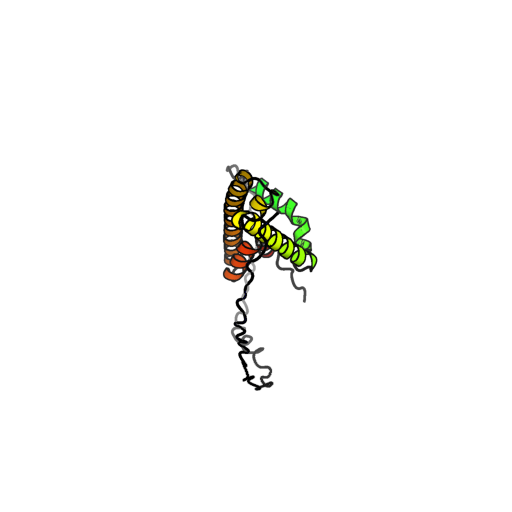991 -15.249 1.00 91.50 115 TYR A C 1
ATOM 831 O O . TYR A 1 115 ? 8.137 -9.046 -15.652 1.00 91.50 115 TYR A O 1
ATOM 839 N N . SER A 1 116 ? 6.653 -7.389 -15.902 1.00 91.19 116 SER A N 1
ATOM 840 C CA . SER A 1 116 ? 6.099 -7.947 -17.148 1.00 91.19 116 SER A CA 1
ATOM 841 C C . SER A 1 116 ? 7.079 -7.861 -18.322 1.00 91.19 116 SER A C 1
ATOM 843 O O . SER A 1 116 ? 7.058 -8.714 -19.206 1.00 91.19 116 SER A O 1
ATOM 845 N N . GLY A 1 117 ? 7.936 -6.834 -18.361 1.00 86.44 117 GLY A N 1
ATOM 846 C CA . GLY A 1 117 ? 8.831 -6.557 -19.492 1.00 86.44 117 GLY A CA 1
ATOM 847 C C . GLY A 1 117 ? 8.110 -6.141 -20.785 1.00 86.44 117 GLY A C 1
ATOM 848 O O . GLY A 1 117 ? 8.759 -5.825 -21.784 1.00 86.44 117 GLY A O 1
ATOM 849 N N . ASP A 1 118 ? 6.775 -6.099 -20.790 1.00 87.62 118 ASP A N 1
ATOM 850 C CA . ASP A 1 118 ? 5.978 -5.686 -21.949 1.00 87.62 118 ASP A CA 1
ATOM 851 C C . ASP A 1 118 ? 6.103 -4.180 -22.198 1.00 87.62 118 ASP A C 1
ATOM 853 O O . ASP A 1 118 ? 6.183 -3.723 -23.340 1.00 87.62 118 ASP A O 1
ATOM 857 N N . TRP A 1 119 ? 6.233 -3.403 -21.125 1.00 88.38 119 TRP A N 1
ATOM 858 C CA . TRP A 1 119 ? 6.381 -1.952 -21.185 1.00 88.38 119 TRP A CA 1
ATOM 859 C C . TRP A 1 119 ? 7.686 -1.514 -21.857 1.00 88.38 119 TRP A C 1
ATOM 861 O O . TRP A 1 119 ? 7.692 -0.528 -22.600 1.00 88.38 119 TRP A O 1
ATOM 871 N N . SER A 1 120 ? 8.782 -2.257 -21.662 1.00 87.38 120 SER A N 1
ATOM 872 C CA . SER A 1 120 ? 10.044 -1.983 -22.356 1.00 87.38 120 SER A CA 1
ATOM 873 C C . SER A 1 120 ? 10.060 -2.520 -23.786 1.00 87.38 120 SER A C 1
ATOM 875 O O . SER A 1 120 ? 10.675 -1.910 -24.660 1.00 87.38 120 SER A O 1
ATOM 877 N N . ARG A 1 121 ? 9.324 -3.604 -24.069 1.00 87.75 121 ARG A N 1
ATOM 878 C CA . ARG A 1 121 ? 9.136 -4.130 -25.434 1.00 87.75 121 ARG A CA 1
ATOM 879 C C . ARG A 1 121 ? 8.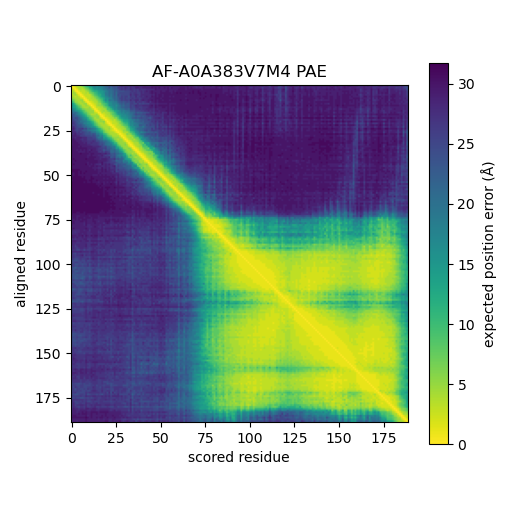332 -3.193 -26.333 1.00 87.75 121 ARG A C 1
ATOM 881 O O . ARG A 1 121 ? 8.679 -3.047 -27.500 1.00 87.75 121 ARG A O 1
ATOM 888 N N . ILE A 1 122 ? 7.284 -2.560 -25.803 1.00 90.44 122 ILE A N 1
ATOM 889 C CA . ILE A 1 122 ? 6.449 -1.587 -26.534 1.00 90.44 122 ILE A CA 1
ATOM 890 C C . ILE A 1 122 ? 7.165 -0.224 -26.665 1.00 90.44 122 ILE A C 1
ATOM 892 O O . ILE A 1 122 ? 6.740 0.638 -27.431 1.00 90.44 122 ILE A O 1
ATOM 896 N N . GLY A 1 123 ? 8.285 -0.031 -25.957 1.00 88.62 123 GLY A N 1
ATOM 897 C CA . GLY A 1 123 ? 9.052 1.216 -25.963 1.00 88.62 123 GLY A CA 1
ATOM 898 C C . GLY A 1 123 ? 8.431 2.324 -25.111 1.00 88.62 123 GLY A C 1
ATOM 899 O O . GLY A 1 123 ? 8.823 3.480 -25.243 1.00 88.62 123 GLY A O 1
ATOM 900 N N . ALA A 1 124 ? 7.476 1.989 -24.236 1.00 91.75 124 ALA A N 1
ATOM 901 C CA . ALA A 1 124 ? 6.877 2.942 -23.304 1.00 91.75 124 ALA A CA 1
ATOM 902 C C . ALA A 1 124 ? 7.867 3.365 -22.203 1.00 91.75 124 ALA A C 1
ATOM 904 O O . ALA A 1 124 ? 7.826 4.505 -21.743 1.00 91.75 124 ALA A O 1
ATOM 905 N N . ILE A 1 125 ? 8.769 2.461 -21.802 1.00 90.56 125 ILE A N 1
ATOM 906 C CA . ILE A 1 125 ? 9.849 2.715 -20.838 1.00 90.56 125 ILE A CA 1
ATOM 907 C C . ILE A 1 125 ? 11.181 2.148 -21.345 1.00 90.56 125 ILE A C 1
ATOM 909 O O . ILE A 1 125 ? 11.212 1.195 -22.123 1.00 90.56 125 ILE A O 1
ATOM 913 N N . SER A 1 126 ? 12.303 2.714 -20.895 1.00 91.69 126 SER A N 1
ATOM 914 C CA . SER A 1 126 ? 13.626 2.146 -21.181 1.00 91.69 126 SER A CA 1
ATOM 915 C C . SER A 1 126 ? 13.918 0.935 -20.281 1.00 91.69 126 SER A C 1
ATOM 917 O O . SER A 1 126 ? 13.369 0.832 -19.184 1.00 91.69 126 SER A O 1
ATOM 919 N N . LYS A 1 127 ? 14.828 0.040 -20.695 1.00 90.44 127 LYS A N 1
ATOM 920 C CA . LYS A 1 127 ? 15.256 -1.094 -19.849 1.00 90.44 127 LYS A CA 1
ATOM 921 C C . LYS A 1 127 ? 15.924 -0.662 -18.542 1.00 90.44 127 LYS A C 1
ATOM 923 O O . LYS A 1 127 ? 15.789 -1.342 -17.532 1.00 90.44 127 LYS A O 1
ATOM 928 N N . GLU A 1 128 ? 16.624 0.468 -18.558 1.00 91.88 128 GLU A N 1
ATOM 929 C CA . GLU A 1 128 ? 17.209 1.040 -17.344 1.00 91.88 128 GLU A CA 1
ATOM 930 C C . GLU A 1 128 ? 16.107 1.501 -16.379 1.00 91.88 128 GLU A C 1
ATOM 932 O O . GLU A 1 128 ? 16.152 1.222 -15.184 1.00 91.88 128 GLU A O 1
ATOM 937 N N . THR A 1 129 ? 15.054 2.130 -16.911 1.00 92.56 129 THR A N 1
ATOM 938 C CA . THR A 1 129 ? 13.873 2.521 -16.129 1.00 92.56 129 THR A CA 1
ATOM 939 C C . THR A 1 129 ? 13.161 1.307 -15.535 1.00 92.56 129 THR A C 1
ATOM 941 O O . THR A 1 129 ? 12.705 1.379 -14.401 1.00 92.56 129 THR A O 1
ATOM 944 N N . GLU A 1 130 ? 13.090 0.186 -16.256 1.00 90.44 130 GLU A N 1
ATOM 945 C CA . GLU A 1 130 ? 12.509 -1.066 -15.751 1.00 90.44 130 GLU A CA 1
ATOM 946 C C . GLU A 1 130 ? 13.276 -1.600 -14.528 1.00 90.44 130 GLU A C 1
ATOM 948 O O . GLU A 1 130 ? 12.665 -1.916 -13.507 1.00 90.44 130 GLU A O 1
ATOM 953 N N . LEU A 1 131 ? 14.615 -1.603 -14.572 1.00 92.44 131 LEU A N 1
ATOM 954 C CA . LEU A 1 131 ? 15.453 -1.981 -13.425 1.00 92.44 131 LEU A CA 1
ATOM 955 C C . LEU A 1 131 ? 15.255 -1.045 -12.225 1.00 92.44 131 LEU A C 1
ATOM 957 O O . LEU A 1 131 ? 15.158 -1.504 -11.085 1.00 92.44 131 LEU A O 1
ATOM 961 N N . GLN A 1 132 ? 15.145 0.262 -12.465 1.00 93.62 132 GLN A N 1
ATOM 962 C CA . GLN A 1 132 ? 14.830 1.228 -11.409 1.00 93.62 132 GLN A CA 1
ATOM 963 C C . GLN A 1 132 ? 13.434 0.980 -10.821 1.00 93.62 132 GLN A C 1
ATOM 965 O O . GLN A 1 132 ? 13.256 1.044 -9.605 1.00 93.62 132 GLN A O 1
ATOM 970 N N . LEU A 1 133 ? 12.451 0.628 -11.654 1.00 92.88 133 LEU A N 1
ATOM 971 C CA . LEU A 1 133 ? 11.100 0.299 -11.204 1.00 92.88 133 LEU A CA 1
ATOM 972 C C . LEU A 1 133 ? 11.086 -0.941 -10.303 1.00 92.88 133 LEU A C 1
ATOM 974 O O . LEU A 1 133 ? 10.399 -0.946 -9.284 1.00 92.88 133 LEU A O 1
ATOM 978 N N . GLN A 1 134 ? 11.896 -1.957 -10.608 1.00 94.06 134 GLN A N 1
ATOM 979 C CA . GLN A 1 134 ? 12.056 -3.130 -9.741 1.00 94.06 134 GLN A CA 1
ATOM 980 C C . GLN A 1 134 ? 12.610 -2.746 -8.364 1.00 94.06 134 GLN A C 1
ATOM 982 O O . GLN A 1 134 ? 12.110 -3.224 -7.344 1.00 94.06 134 GLN A O 1
ATOM 987 N N . GLN A 1 135 ? 13.596 -1.844 -8.306 1.00 95.38 135 GLN A N 1
ATOM 988 C CA . GLN A 1 135 ? 14.109 -1.323 -7.033 1.00 95.38 135 GLN A CA 1
ATOM 989 C C . GLN A 1 135 ? 13.026 -0.566 -6.254 1.00 95.38 135 GLN A C 1
ATOM 991 O O . GLN A 1 135 ? 12.864 -0.782 -5.052 1.00 95.38 135 GLN A O 1
ATOM 996 N N . VAL A 1 136 ? 12.240 0.271 -6.939 1.00 94.06 136 VAL A N 1
ATOM 997 C CA . VAL A 1 136 ? 11.105 0.987 -6.336 1.00 94.06 136 VAL A CA 1
ATOM 998 C C . VAL A 1 136 ? 10.076 0.011 -5.770 1.00 94.06 136 VAL A C 1
ATOM 1000 O O . VAL A 1 136 ? 9.591 0.235 -4.663 1.00 94.06 136 VAL A O 1
ATOM 1003 N N . VAL A 1 137 ? 9.780 -1.095 -6.460 1.00 95.56 137 VAL A N 1
ATOM 1004 C CA . VAL A 1 137 ? 8.876 -2.135 -5.942 1.00 95.56 137 VAL A CA 1
ATOM 1005 C C . VAL A 1 137 ? 9.402 -2.725 -4.635 1.00 95.56 137 VAL A C 1
ATOM 1007 O O . VAL A 1 137 ? 8.635 -2.855 -3.683 1.00 95.56 137 VAL A O 1
ATOM 1010 N N . TRP A 1 138 ? 10.696 -3.039 -4.540 1.00 95.56 138 TRP A N 1
ATOM 1011 C CA . TRP A 1 138 ? 11.274 -3.560 -3.296 1.00 95.56 138 TRP A CA 1
ATOM 1012 C C . TRP A 1 138 ? 11.173 -2.567 -2.139 1.00 95.56 138 TRP A C 1
ATOM 1014 O O . TRP A 1 138 ? 10.796 -2.951 -1.031 1.00 95.56 138 TRP A O 1
ATOM 1024 N N . VAL A 1 139 ? 11.444 -1.286 -2.397 1.00 95.56 139 VAL A N 1
ATOM 1025 C CA . VAL A 1 139 ? 11.276 -0.224 -1.395 1.00 95.56 139 VAL A CA 1
ATOM 1026 C C . VAL A 1 139 ? 9.808 -0.100 -0.983 1.00 95.56 139 VAL A C 1
ATOM 1028 O O . VAL A 1 139 ? 9.509 -0.060 0.209 1.00 95.56 139 VAL A O 1
ATOM 1031 N N . LEU A 1 140 ? 8.886 -0.097 -1.947 1.00 94.06 140 LEU A N 1
ATOM 1032 C CA . LEU A 1 140 ? 7.448 -0.002 -1.706 1.00 94.06 140 LEU A CA 1
ATOM 1033 C C . LEU A 1 140 ? 6.946 -1.164 -0.842 1.00 94.06 140 LEU A C 1
ATOM 1035 O O . LEU A 1 140 ? 6.265 -0.936 0.157 1.00 94.06 140 LEU A O 1
ATOM 1039 N N . LEU A 1 141 ? 7.318 -2.402 -1.181 1.00 94.06 141 LEU A N 1
ATOM 1040 C CA . LEU A 1 141 ? 6.974 -3.587 -0.394 1.00 94.06 141 LEU A CA 1
ATOM 1041 C C . LEU A 1 141 ? 7.572 -3.520 1.014 1.00 94.06 141 LEU A C 1
ATOM 1043 O O . LEU A 1 141 ? 6.879 -3.836 1.980 1.00 94.06 141 LEU A O 1
ATOM 1047 N N . GLY A 1 142 ? 8.818 -3.054 1.147 1.00 95.38 142 GLY A N 1
ATOM 1048 C CA . GLY A 1 142 ? 9.459 -2.836 2.442 1.00 95.38 142 GLY A CA 1
ATOM 1049 C C . GLY A 1 142 ? 8.694 -1.835 3.310 1.00 95.38 142 GLY A C 1
ATOM 1050 O O . GLY A 1 142 ? 8.389 -2.124 4.466 1.00 95.38 142 GLY A O 1
ATOM 1051 N N . VAL A 1 143 ? 8.304 -0.689 2.747 1.00 93.88 143 VAL A N 1
ATOM 1052 C CA . VAL A 1 143 ? 7.508 0.328 3.453 1.00 93.88 143 VAL A CA 1
ATOM 1053 C C . VAL A 1 143 ? 6.144 -0.227 3.866 1.00 93.88 143 VAL A C 1
ATOM 1055 O O . VAL A 1 143 ? 5.748 -0.063 5.019 1.00 93.88 143 VAL A O 1
ATOM 1058 N N . LYS A 1 144 ? 5.439 -0.937 2.978 1.00 94.62 144 LYS A N 1
ATOM 1059 C CA . LYS A 1 144 ? 4.134 -1.539 3.303 1.00 94.62 144 LYS A CA 1
ATOM 1060 C C . LYS A 1 144 ? 4.257 -2.627 4.375 1.00 94.62 144 LYS A C 1
ATOM 1062 O O . LYS A 1 144 ? 3.436 -2.679 5.288 1.00 94.62 144 LYS A O 1
ATOM 1067 N N . ALA A 1 145 ? 5.314 -3.439 4.341 1.00 94.56 145 ALA A N 1
ATOM 1068 C CA . ALA A 1 145 ? 5.600 -4.406 5.398 1.00 94.56 145 ALA A CA 1
ATOM 1069 C C . ALA A 1 145 ? 5.827 -3.716 6.754 1.00 94.56 145 ALA A C 1
ATOM 1071 O O . ALA A 1 145 ? 5.239 -4.129 7.756 1.00 94.56 145 ALA A O 1
ATOM 1072 N N . LEU A 1 146 ? 6.604 -2.627 6.785 1.00 94.69 146 LEU A N 1
ATOM 1073 C CA . LEU A 1 146 ? 6.804 -1.823 7.994 1.00 94.69 146 LEU A CA 1
ATOM 1074 C C . LEU A 1 146 ? 5.488 -1.219 8.506 1.00 94.69 146 LEU A C 1
ATOM 1076 O O . LEU A 1 146 ? 5.225 -1.276 9.707 1.00 94.69 146 LEU A O 1
ATOM 1080 N N . CYS A 1 147 ? 4.629 -0.705 7.619 1.00 92.56 147 CYS A N 1
ATOM 1081 C CA . CYS A 1 147 ? 3.297 -0.222 7.992 1.00 92.56 147 CYS A CA 1
ATOM 1082 C C . CYS A 1 147 ? 2.423 -1.334 8.586 1.00 92.56 147 CYS A C 1
ATOM 1084 O O . CYS A 1 147 ? 1.764 -1.112 9.601 1.00 92.56 147 CYS A O 1
ATOM 1086 N N . GLY A 1 148 ? 2.456 -2.537 8.007 1.00 92.69 148 GLY A N 1
ATOM 1087 C CA . GLY A 1 148 ? 1.798 -3.722 8.557 1.00 92.69 148 GLY A CA 1
ATOM 1088 C C . GLY A 1 148 ? 2.257 -4.049 9.973 1.00 92.69 148 GLY A C 1
ATOM 1089 O O . GLY A 1 148 ? 1.429 -4.215 10.869 1.00 92.69 148 GLY A O 1
ATOM 1090 N N . VAL A 1 149 ? 3.571 -4.106 10.197 1.00 94.50 149 VAL A N 1
ATOM 1091 C CA . VAL A 1 149 ? 4.141 -4.384 11.523 1.00 94.50 149 VAL A CA 1
ATOM 1092 C C . VAL A 1 149 ? 3.745 -3.301 12.527 1.00 94.50 149 VAL A C 1
ATOM 1094 O O . VAL A 1 149 ? 3.312 -3.626 13.633 1.00 94.50 149 VAL A O 1
ATOM 1097 N N . ALA A 1 150 ? 3.820 -2.025 12.139 1.00 91.44 150 ALA A N 1
ATOM 1098 C CA . ALA A 1 150 ? 3.393 -0.914 12.984 1.00 91.44 150 ALA A CA 1
ATOM 1099 C C . ALA A 1 150 ? 1.900 -1.014 13.346 1.00 91.44 150 ALA A C 1
ATOM 1101 O O . ALA A 1 150 ? 1.540 -0.878 14.513 1.00 91.44 150 ALA A O 1
ATOM 1102 N N . ALA A 1 151 ? 1.034 -1.331 12.378 1.00 90.50 151 ALA A N 1
ATOM 1103 C CA . ALA A 1 151 ? -0.402 -1.485 12.607 1.00 90.50 151 ALA A CA 1
ATOM 1104 C C . ALA A 1 151 ? -0.710 -2.662 13.544 1.00 90.50 151 ALA A C 1
ATOM 1106 O O . ALA A 1 151 ? -1.555 -2.549 14.433 1.00 90.50 151 ALA A O 1
ATOM 1107 N N . ALA A 1 152 ? 0.008 -3.776 13.389 1.00 92.12 152 ALA A N 1
ATOM 1108 C CA . ALA A 1 152 ? -0.099 -4.933 14.271 1.00 92.12 152 ALA A CA 1
ATOM 1109 C C . ALA A 1 152 ? 0.309 -4.595 15.711 1.00 92.12 152 ALA A C 1
ATOM 1111 O O . ALA A 1 152 ? -0.348 -5.029 16.659 1.00 92.12 152 ALA A O 1
ATOM 1112 N N . PHE A 1 153 ? 1.376 -3.808 15.873 1.00 92.56 153 PHE A N 1
ATOM 1113 C CA . PHE A 1 153 ? 1.869 -3.381 17.177 1.00 92.56 153 PHE A CA 1
ATOM 1114 C C . PHE A 1 153 ? 0.861 -2.467 17.884 1.00 92.56 153 PHE A C 1
ATOM 1116 O O . PHE A 1 153 ? 0.457 -2.767 19.005 1.00 92.56 153 PHE A O 1
ATOM 1123 N N . VAL A 1 154 ? 0.354 -1.443 17.187 1.00 88.81 154 VAL A N 1
ATOM 1124 C CA . VAL A 1 154 ? -0.680 -0.531 17.712 1.00 88.81 154 VAL A CA 1
ATOM 1125 C C . VAL A 1 154 ? -1.953 -1.293 18.098 1.00 88.81 154 VAL A C 1
ATOM 1127 O O . VAL A 1 154 ? -2.542 -1.049 19.151 1.00 88.81 154 VAL A O 1
ATOM 1130 N N . ALA A 1 155 ? -2.374 -2.265 17.286 1.00 89.19 155 ALA A N 1
ATOM 1131 C CA . ALA A 1 155 ? -3.541 -3.084 17.600 1.00 89.19 155 ALA A CA 1
ATOM 1132 C C . ALA A 1 155 ? -3.325 -3.979 18.828 1.00 89.19 155 ALA A C 1
ATOM 1134 O O . ALA A 1 155 ? -4.231 -4.112 19.654 1.00 89.19 155 ALA A O 1
ATOM 1135 N N . LYS A 1 156 ? -2.127 -4.562 18.969 1.00 92.56 156 LYS A N 1
ATOM 1136 C CA . LYS A 1 156 ? -1.757 -5.390 20.121 1.00 92.56 156 LYS A CA 1
AT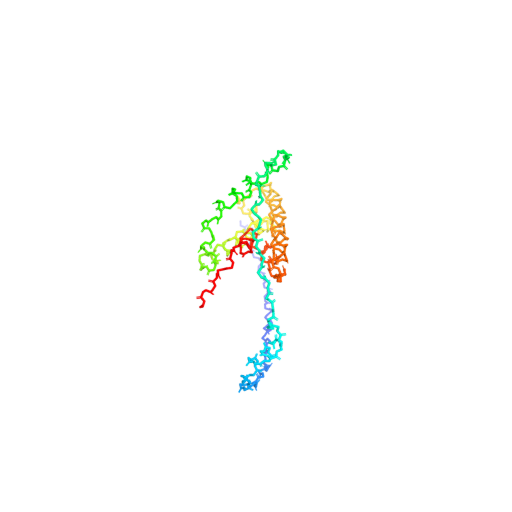OM 1137 C C . LYS A 1 156 ? -1.749 -4.575 21.416 1.00 92.56 156 LYS A C 1
ATOM 1139 O O . LYS A 1 156 ? -2.274 -5.052 22.418 1.00 92.56 156 LYS A O 1
ATOM 1144 N N . GLU A 1 157 ? -1.203 -3.358 21.394 1.00 90.12 157 GLU A N 1
ATOM 1145 C CA . GLU A 1 157 ? -1.227 -2.445 22.548 1.00 90.12 157 GLU A CA 1
ATOM 1146 C C . GLU A 1 157 ? -2.653 -2.034 22.931 1.00 90.12 157 GLU A C 1
ATOM 1148 O O . GLU A 1 157 ? -2.974 -1.927 24.111 1.00 90.12 157 GLU A O 1
ATOM 1153 N N . ALA A 1 158 ? -3.542 -1.893 21.946 1.00 86.00 158 ALA A N 1
ATOM 1154 C CA . ALA A 1 158 ? -4.957 -1.614 22.169 1.00 86.00 158 ALA A CA 1
ATOM 1155 C C . ALA A 1 158 ? -5.789 -2.845 22.597 1.00 86.00 158 ALA A C 1
ATOM 1157 O O . ALA A 1 158 ? -7.014 -2.748 22.669 1.00 86.00 158 ALA A O 1
ATOM 1158 N N . GLY A 1 159 ? -5.172 -4.012 22.827 1.00 88.88 159 GLY A N 1
ATOM 1159 C CA . GLY A 1 159 ? -5.873 -5.247 23.203 1.00 88.88 159 GLY A CA 1
ATOM 1160 C C . GLY A 1 159 ? -6.744 -5.854 22.091 1.00 88.88 159 GLY A C 1
ATOM 1161 O O . GLY A 1 159 ? -7.599 -6.694 22.369 1.00 88.88 159 GLY A O 1
ATOM 1162 N N . ARG A 1 160 ? -6.548 -5.439 20.833 1.00 87.94 160 ARG A N 1
ATOM 1163 C CA . ARG A 1 160 ? -7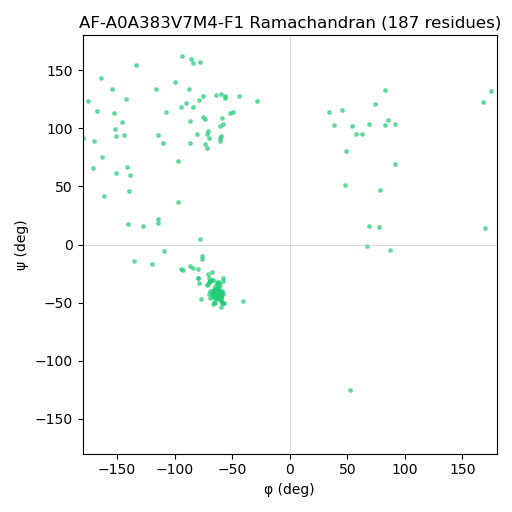.264 -5.939 19.649 1.00 87.94 160 ARG A CA 1
ATOM 1164 C C . ARG A 1 160 ? -6.480 -7.079 18.981 1.00 87.94 160 ARG A C 1
ATOM 1166 O O . ARG A 1 160 ? -5.285 -7.265 19.205 1.00 87.94 160 ARG A O 1
ATOM 1173 N N . GLY A 1 161 ? -7.146 -7.862 18.130 1.00 91.25 161 GLY A N 1
ATOM 1174 C CA . GLY A 1 161 ? -6.475 -8.890 17.324 1.00 91.25 161 GLY A CA 1
ATOM 1175 C C . GLY A 1 161 ? -5.487 -8.266 16.329 1.00 91.25 161 GLY A C 1
ATOM 1176 O O . GLY A 1 161 ? -5.861 -7.379 15.570 1.00 91.25 161 GLY A O 1
ATOM 1177 N N . TRP A 1 162 ? -4.238 -8.737 16.305 1.00 93.00 162 TRP A N 1
ATOM 1178 C CA . TRP A 1 162 ? -3.145 -8.129 15.524 1.00 93.00 162 TRP A CA 1
ATOM 1179 C C . TRP A 1 162 ? -3.087 -8.571 14.052 1.00 93.00 162 TRP A C 1
ATOM 1181 O O . TRP A 1 162 ? -2.512 -7.872 13.220 1.00 93.00 162 TRP A O 1
ATOM 1191 N N . VAL A 1 163 ? -3.694 -9.712 13.710 1.00 94.38 163 VAL A N 1
ATOM 1192 C CA . VAL A 1 163 ? -3.568 -10.335 12.378 1.00 94.38 163 VAL A CA 1
ATOM 1193 C C . VAL A 1 163 ? -4.262 -9.518 11.288 1.00 94.38 163 VAL A C 1
ATOM 1195 O O . VAL A 1 163 ? -3.680 -9.277 10.233 1.00 94.38 163 VAL A O 1
ATOM 1198 N N . ALA A 1 164 ? -5.494 -9.065 11.532 1.00 91.06 164 ALA A N 1
ATOM 1199 C CA . ALA A 1 164 ? -6.227 -8.266 10.550 1.00 91.06 164 ALA A CA 1
ATOM 1200 C C . ALA A 1 164 ? -5.553 -6.899 10.281 1.00 91.06 164 ALA A C 1
ATOM 1202 O O . ALA A 1 164 ? -5.354 -6.571 9.112 1.00 91.06 164 ALA A O 1
ATOM 1203 N N . PRO A 1 165 ? -5.119 -6.134 11.304 1.00 90.88 165 PRO A N 1
ATOM 1204 C CA . PRO A 1 165 ? -4.329 -4.912 11.123 1.00 90.88 165 PRO A CA 1
ATOM 1205 C C . PRO A 1 165 ? -3.011 -5.130 10.376 1.00 90.88 165 PRO A C 1
ATOM 1207 O O . PRO A 1 165 ? -2.674 -4.329 9.507 1.00 90.88 165 PRO A O 1
ATOM 1210 N N . LEU A 1 166 ? -2.300 -6.229 10.657 1.00 93.81 166 LEU A N 1
ATOM 1211 C CA . LEU A 1 166 ? -1.079 -6.591 9.933 1.00 93.81 166 LEU A CA 1
ATOM 1212 C C . LEU A 1 166 ? -1.353 -6.777 8.439 1.00 93.81 166 LEU A C 1
ATOM 1214 O O . LEU A 1 166 ? -0.706 -6.149 7.604 1.00 93.81 166 LEU A O 1
ATOM 1218 N N . ALA A 1 167 ? -2.328 -7.630 8.110 1.00 93.31 167 ALA A N 1
ATOM 1219 C CA . ALA A 1 167 ? -2.681 -7.932 6.728 1.00 93.31 167 ALA A CA 1
ATOM 1220 C C . ALA A 1 167 ? -3.133 -6.670 5.984 1.00 93.31 167 ALA A C 1
ATOM 1222 O O . ALA A 1 167 ? -2.682 -6.411 4.869 1.00 93.31 167 ALA A O 1
ATOM 1223 N N . LYS A 1 168 ? -3.964 -5.841 6.628 1.00 90.31 168 LYS A N 1
ATOM 1224 C CA . LYS A 1 168 ? -4.391 -4.564 6.054 1.00 90.31 168 LYS A CA 1
ATOM 1225 C C . LYS A 1 168 ? -3.218 -3.609 5.833 1.00 90.31 168 LYS A C 1
ATOM 1227 O O . LYS A 1 168 ? -3.174 -2.988 4.781 1.00 90.31 168 LYS A O 1
ATOM 1232 N N . GLY A 1 169 ? -2.267 -3.499 6.761 1.00 91.62 169 GLY A N 1
ATOM 1233 C CA . GLY A 1 169 ? -1.096 -2.631 6.581 1.00 91.62 169 GLY A CA 1
ATOM 1234 C C . GLY A 1 169 ? -0.140 -3.101 5.490 1.00 91.62 169 GLY A C 1
ATOM 1235 O O . GLY A 1 169 ? 0.431 -2.273 4.791 1.00 91.62 169 GLY A O 1
ATOM 1236 N N . ILE A 1 170 ? -0.038 -4.408 5.250 1.00 91.44 170 ILE A N 1
ATOM 1237 C CA . ILE A 1 170 ? 0.720 -4.929 4.104 1.00 91.44 170 ILE A CA 1
ATOM 1238 C C . ILE A 1 170 ? 0.013 -4.591 2.779 1.00 91.44 170 ILE A C 1
ATOM 1240 O O . ILE A 1 170 ? 0.664 -4.206 1.810 1.00 91.44 170 ILE A O 1
ATOM 1244 N N . LEU A 1 171 ? -1.318 -4.691 2.729 1.00 90.00 171 LEU A N 1
ATOM 1245 C CA . LEU A 1 171 ? -2.098 -4.457 1.506 1.00 90.00 171 LEU A CA 1
ATOM 1246 C C . LEU A 1 171 ? -2.266 -2.965 1.173 1.00 90.00 171 LEU A C 1
ATOM 1248 O O . LEU A 1 171 ? -2.027 -2.544 0.041 1.00 90.00 171 LEU A O 1
ATOM 1252 N N . PHE A 1 172 ? -2.624 -2.160 2.169 1.00 92.38 172 PHE A N 1
ATOM 1253 C CA . PHE A 1 172 ? -3.005 -0.747 2.036 1.00 92.38 172 PHE A CA 1
ATOM 1254 C C . PHE A 1 172 ? -2.011 0.201 2.723 1.00 92.38 172 PHE A C 1
ATOM 1256 O O . PHE A 1 172 ? -2.342 1.329 3.077 1.00 92.38 172 PHE A O 1
ATOM 1263 N N . GLY A 1 173 ? -0.796 -0.280 3.005 1.00 90.19 173 GLY A N 1
ATOM 1264 C CA . GLY A 1 173 ? 0.300 0.548 3.498 1.00 90.19 173 GLY A CA 1
ATOM 1265 C C . GLY A 1 173 ? -0.079 1.387 4.719 1.00 90.19 173 GLY A C 1
ATOM 1266 O O . GLY A 1 173 ? -0.543 0.881 5.746 1.00 90.19 173 GLY A O 1
ATOM 1267 N N . SER A 1 174 ? 0.124 2.699 4.601 1.00 83.75 174 SER A N 1
ATOM 1268 C CA . SER A 1 174 ? -0.147 3.649 5.676 1.00 83.75 174 SER A CA 1
ATOM 1269 C C . SER A 1 174 ? -1.640 3.855 5.937 1.00 83.75 174 SER A C 1
ATOM 1271 O O . SER A 1 174 ? -1.987 4.162 7.075 1.00 83.75 174 SER A O 1
ATOM 1273 N N . LEU A 1 175 ? -2.538 3.636 4.964 1.00 84.88 175 LEU A N 1
ATOM 1274 C CA . LEU A 1 175 ? -3.981 3.841 5.154 1.00 84.88 175 LEU A CA 1
ATOM 1275 C C . LEU A 1 175 ? -4.529 2.945 6.266 1.00 84.88 175 LEU A C 1
ATOM 1277 O O . LEU A 1 175 ? -5.300 3.409 7.103 1.00 84.88 175 LEU A O 1
ATOM 1281 N N . ALA A 1 176 ? -4.092 1.690 6.325 1.00 83.31 176 ALA A N 1
ATOM 1282 C CA . ALA A 1 176 ? -4.520 0.761 7.367 1.00 83.31 176 ALA A CA 1
ATOM 1283 C C . ALA A 1 176 ? -3.965 1.103 8.758 1.00 83.31 176 ALA A C 1
ATOM 1285 O O . ALA A 1 176 ? -4.612 0.806 9.763 1.00 83.31 176 ALA A O 1
ATOM 1286 N N . LEU A 1 177 ? -2.788 1.735 8.829 1.00 81.19 177 LEU A N 1
ATOM 1287 C CA . LEU A 1 177 ? -2.243 2.237 10.091 1.00 81.19 177 LEU A CA 1
ATOM 1288 C C . LEU A 1 177 ? -3.161 3.326 10.672 1.00 81.19 177 LEU A C 1
ATOM 1290 O O . LEU A 1 177 ? -3.411 3.319 11.877 1.00 81.19 177 LEU A O 1
ATOM 1294 N N . TYR A 1 178 ? -3.741 4.179 9.815 1.00 81.00 178 TYR A N 1
ATOM 1295 C CA . TYR A 1 178 ? -4.710 5.196 10.243 1.00 81.00 178 TYR A CA 1
ATOM 1296 C C . TYR A 1 178 ? -5.964 4.606 10.868 1.00 81.00 178 TYR A C 1
ATOM 1298 O O . TYR A 1 178 ? -6.411 5.117 11.893 1.00 81.00 178 TYR A O 1
ATOM 1306 N N . GLU A 1 179 ? -6.499 3.510 10.319 1.00 81.12 179 GLU A N 1
ATOM 1307 C CA . GLU A 1 179 ? -7.660 2.840 10.922 1.00 81.12 179 GLU A CA 1
ATOM 1308 C C . GLU A 1 179 ? -7.381 2.401 12.368 1.00 81.12 179 GLU A C 1
ATOM 1310 O O . GLU A 1 179 ? -8.290 2.374 13.193 1.00 81.12 179 GLU A O 1
ATOM 1315 N N . GLN A 1 180 ? -6.132 2.049 12.696 1.00 81.88 180 GLN A N 1
ATOM 1316 C CA . GLN A 1 180 ? -5.785 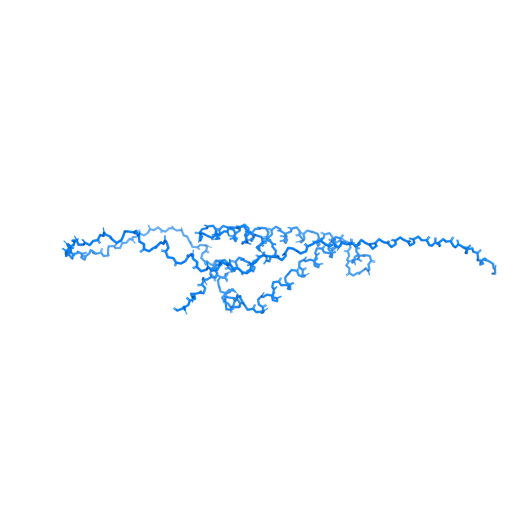1.598 14.047 1.00 81.88 180 GLN A CA 1
ATOM 1317 C C . GLN A 1 180 ? -5.637 2.749 15.038 1.00 81.88 180 GLN A C 1
ATOM 1319 O O . GLN A 1 180 ? -5.959 2.571 16.217 1.00 81.88 180 GLN A O 1
ATOM 1324 N N . THR A 1 181 ? -5.163 3.903 14.565 1.00 77.31 181 THR A N 1
ATOM 1325 C CA . THR A 1 181 ? -4.965 5.111 15.377 1.00 77.31 181 THR A CA 1
ATOM 1326 C C . THR A 1 181 ? -6.207 5.987 15.482 1.00 77.31 181 THR A C 1
ATOM 1328 O O . THR A 1 181 ? -6.270 6.828 16.377 1.00 77.31 181 THR A O 1
ATOM 1331 N N . ALA A 1 182 ? -7.182 5.819 14.584 1.00 73.50 182 ALA A N 1
ATOM 1332 C CA . ALA A 1 182 ? -8.442 6.537 14.670 1.00 73.50 182 ALA A CA 1
ATOM 1333 C C . ALA A 1 182 ? -9.122 6.194 16.008 1.00 73.50 182 ALA A C 1
ATOM 1335 O O . ALA A 1 182 ? -9.233 5.008 16.345 1.00 73.50 182 ALA A O 1
ATOM 1336 N N . PRO A 1 183 ? -9.551 7.200 16.797 1.00 63.84 183 PRO A N 1
ATOM 1337 C CA . PRO A 1 183 ? -10.335 6.931 17.991 1.00 63.84 183 PRO A CA 1
ATOM 1338 C C . PRO A 1 183 ? -11.551 6.124 17.547 1.00 63.84 183 PRO A C 1
ATOM 1340 O O . PRO A 1 183 ? -12.217 6.518 16.588 1.00 63.84 183 PRO A O 1
ATOM 1343 N N . ALA A 1 184 ? -11.797 4.979 18.194 1.00 61.56 184 ALA A N 1
ATOM 1344 C CA . ALA A 1 184 ? -13.015 4.217 17.961 1.00 61.56 184 ALA A CA 1
ATOM 1345 C C . ALA A 1 184 ? -14.160 5.220 18.061 1.00 61.56 184 ALA A C 1
ATOM 1347 O O . ALA A 1 184 ? -14.308 5.852 19.111 1.00 61.56 184 ALA A O 1
ATOM 1348 N N . ALA A 1 185 ? -14.860 5.459 16.947 1.00 56.75 185 ALA A N 1
ATOM 1349 C CA . ALA A 1 185 ? -16.019 6.325 16.957 1.00 56.75 185 ALA A CA 1
ATOM 1350 C C . ALA A 1 185 ? -16.892 5.782 18.081 1.00 56.75 185 ALA A C 1
ATOM 1352 O O . ALA A 1 185 ? -17.272 4.612 18.050 1.00 56.75 185 ALA A O 1
ATOM 1353 N N . VAL A 1 186 ? -17.047 6.578 19.138 1.00 50.56 186 VAL A N 1
ATOM 1354 C CA . VAL A 1 186 ? -17.892 6.223 20.265 1.00 50.56 186 VAL A CA 1
ATOM 1355 C C . VAL A 1 186 ? -19.264 6.069 19.637 1.00 50.56 186 VAL A C 1
ATOM 1357 O O . VAL A 1 186 ? -19.874 7.067 19.260 1.00 50.56 186 VAL A O 1
ATOM 1360 N N . GLU A 1 187 ? -19.682 4.824 19.412 1.00 49.34 187 GLU A N 1
ATOM 1361 C CA . GLU A 1 187 ? -21.062 4.491 19.104 1.00 49.34 187 GLU A CA 1
ATOM 1362 C C . GLU A 1 187 ? -21.846 4.960 20.324 1.00 49.34 187 GLU A C 1
ATOM 1364 O O . GLU A 1 187 ? -21.914 4.294 21.355 1.00 49.34 187 GLU A O 1
ATOM 1369 N N . SER A 1 188 ? -22.306 6.205 20.255 1.00 48.75 188 SER A N 1
ATOM 1370 C CA . SER A 1 188 ? -23.263 6.766 21.184 1.00 48.75 188 SER A CA 1
ATOM 1371 C C . SER A 1 188 ? -24.602 6.110 20.871 1.00 48.75 188 SER A C 1
ATOM 1373 O O . SER A 1 188 ? -25.381 6.645 20.080 1.00 48.75 188 SER A O 1
ATOM 1375 N N . GLU A 1 189 ? -24.801 4.913 21.418 1.00 42.00 189 GLU A N 1
ATOM 1376 C CA . GLU A 1 189 ? -26.137 4.395 21.721 1.00 42.00 189 GLU A CA 1
ATOM 1377 C C . GLU A 1 189 ? -26.754 5.155 22.903 1.00 42.00 189 GLU A C 1
ATOM 1379 O O . GLU A 1 189 ? -26.022 5.455 23.880 1.00 42.00 189 GLU A O 1
#

Organism: Tetradesmus obliquus (NCBI:txid3088)

Radius of gyration: 31.2 Å; Cα contacts (8 Å, |Δi|>4): 98; chains: 1; bounding box: 52×55×116 Å

Sequence (189 aa):
MHSQQLLQHASLGGTSLTCKLKQSLPKAGTTAVHQRTRAVRVAAEKVKVTGATVKSTRTSQKAQPGSGSSSSSSGVLSAFNKLYSPLNGLVGTPIYFGLQLVELVITVGIVDAAYSGDWSRIGAISKETELQLQQVVWVLLGVKALCGVAAAFVAKEAGRGWVAPLAKGILFGSLALYEQTAPAAVESE

Solvent-accessible surface area (backbone atoms only — not comparable to full-atom values): 12286 Å² total; per-residue (Å²): 134,87,84,81,92,80,87,83,87,84,82,86,84,87,77,84,80,80,78,82,86,73,87,83,82,87,89,80,78,96,82,78,79,93,79,85,86,79,88,87,82,86,80,81,95,77,88,79,90,82,91,78,92,80,79,84,82,92,75,78,91,71,85,81,82,89,81,85,88,80,91,67,63,60,61,58,56,50,50,52,50,61,74,45,51,76,51,63,81,32,65,91,38,75,65,43,56,48,50,48,49,51,52,40,53,51,53,51,49,50,49,48,56,30,68,66,55,55,46,44,72,74,62,79,40,52,69,68,55,31,56,50,37,42,53,50,46,55,52,49,52,51,51,13,45,50,25,5,53,52,17,19,50,56,23,45,76,70,75,43,77,33,64,64,35,23,54,39,0,46,64,42,19,65,63,35,31,48,67,64,70,45,75,75,77,76,80,82,122

pLDDT: mean 70.27, std 20.87, range [40.47, 95.56]

Mean predicted aligned error: 18.41 Å

Secondary structure (DSSP, 8-state):
---------------------------------S-SSSSSSSS----------------------------SHHHHHHHHHHHHHHHHTTTTSHHHHHHHHHHHHHHHHHHHHHHS-HHHHTTSS-HHHHHHHHHHHHHHHHHHHHHHHHHHHHHHHTTS-SHHHHHHHHHHHHHHHHHHHS-------

Foldseek 3Di:
DDDDDDDDDDDDDDDDPPPPPDDDDDDDDPDDDDPDPDDPPPDDPDDDDDDDDDDDDPDDPDDDDDDDDDPPPCVVVVVVCVVCVVVLVVVPPVVLVVLLVVQLCVLVVLVCQLPVCVCCVVVVDPPVVSPVSVVVNVVVQVQLQVQLVLQLVLCVVVVHHSVVLSVSSNSRPNSSSSVSVRDPPPPPD

InterPro domains:
  IPR057209 Domain of unknown function DUF7887 [PF25397] (105-140)